Protein AF-A0A955GMM6-F1 (afdb_monomer)

Sequence (203 aa):
MTLFSVNSFLYGFYLAPILSAQKMRIEDLHKTVRAEANAIFSMALTMKKLPKTTRSRLQGELAQYVLVSSNKGAVIHAEREYEDMITYCLEYKGKDTAIVEKILNSLIDNQKNRTQFMMQVSNKVYSNEWMIILMLFSITVGFVLMLDIKGSILLVFIKALLCTGLTMLLVIIVKLSTLTHKKAKEIWNPFRKLSETNFYRMD

Mean predicted aligned error: 9.08 Å

Secondary structure (DSSP, 8-state):
-HHHHHHHHHIIIIIHHHHHHHHHHHHHHHHHHHHHHHHHHHHHHHHTTS-HHHHHHHHHHHHHHHHHHHSTT-HHHHHHHHHHHHHHHHS--SS-HHHHHHHHHHHHHTHHHHHHHHHHHH---HHHHHHHHHHHHHHHHHHHHH----S-HHHHHHHHHHHHHHHHHHHHHHHHHHHHHHHHHHTTHHHHHHHHTTTS---

Foldseek 3Di:
DVLVVLVCCCCVPQVVVVLVVLLVLLVLLLVLLLVLLVLLLVLLVLLVPDDPVSSVVLLVLSLVLLVLLLDLPSLVVNVVSLVVLLVCLVPDPDPPNVSSVVSNVSSVVCVVSSVSNSVSSVDPPPPVSVVVVVVSLVVSLVVLVPPDDPDDPVVVVVSVVSNVVSVVVVVVSVVSVVVSVVSSVCSSVQSVVCNVVSSPDRD

pLDDT: mean 80.2, std 9.38, range [47.53, 92.62]

Radius of gyration: 25.57 Å; Cα contacts (8 Å, |Δi|>4): 127; chains: 1; bounding box: 62×29×74 Å

Structure (mmCIF, N/CA/C/O backbone):
data_AF-A0A955GMM6-F1
#
_entry.id   AF-A0A955GMM6-F1
#
loop_
_atom_site.group_PDB
_atom_site.id
_atom_site.type_symbol
_atom_site.label_atom_id
_atom_site.label_alt_id
_atom_site.label_comp_id
_atom_site.label_asym_id
_atom_site.label_entity_id
_atom_site.label_seq_id
_atom_site.pdbx_PDB_ins_code
_atom_site.Cartn_x
_atom_site.Cartn_y
_atom_site.Cartn_z
_atom_site.occupancy
_atom_site.B_iso_or_equiv
_atom_site.auth_seq_id
_atom_site.auth_comp_id
_atom_site.auth_asym_id
_atom_site.auth_atom_id
_atom_site.pdbx_PDB_model_num
ATOM 1 N N . MET A 1 1 ? 27.311 12.803 -30.140 1.00 47.53 1 MET A N 1
ATOM 2 C CA . MET A 1 1 ? 26.554 13.795 -29.340 1.00 47.53 1 MET A CA 1
ATOM 3 C C . MET A 1 1 ? 25.060 13.476 -29.314 1.00 47.53 1 MET A C 1
ATOM 5 O O . MET A 1 1 ? 24.540 13.211 -28.240 1.00 47.53 1 MET A O 1
ATOM 9 N N . THR A 1 2 ? 24.382 13.402 -30.463 1.00 56.03 2 THR A N 1
ATOM 10 C CA . THR A 1 2 ? 22.923 13.178 -30.565 1.00 56.03 2 THR A CA 1
ATOM 11 C C . THR A 1 2 ? 22.431 11.886 -29.904 1.00 56.03 2 THR A C 1
ATOM 13 O O . THR A 1 2 ? 21.497 11.945 -29.117 1.00 56.03 2 THR A O 1
ATOM 16 N N . LEU A 1 3 ? 23.087 10.735 -30.105 1.00 53.16 3 LEU A N 1
ATOM 17 C CA . LEU A 1 3 ? 22.653 9.484 -29.452 1.00 53.16 3 LEU A CA 1
ATOM 18 C C . LEU A 1 3 ? 22.818 9.467 -27.932 1.00 53.16 3 LEU A C 1
ATOM 20 O O . LEU A 1 3 ? 21.961 8.943 -27.227 1.00 53.16 3 LEU A O 1
ATOM 24 N N . PHE A 1 4 ? 23.904 10.046 -27.420 1.00 58.44 4 PHE A N 1
ATOM 25 C CA . PHE A 1 4 ? 24.119 10.151 -25.977 1.00 58.44 4 PHE A CA 1
ATOM 26 C C . PHE A 1 4 ? 23.082 11.087 -25.337 1.00 58.44 4 PHE A C 1
ATOM 28 O O . PHE A 1 4 ? 22.581 10.803 -24.251 1.00 58.44 4 PHE A O 1
ATOM 35 N N . SER A 1 5 ? 22.704 12.153 -26.051 1.00 60.12 5 SER A N 1
ATOM 36 C CA . SER A 1 5 ? 21.642 13.077 -25.653 1.00 60.12 5 SER A CA 1
ATOM 37 C C . SER A 1 5 ? 20.267 12.401 -25.648 1.00 60.12 5 SER A C 1
ATOM 39 O O . SER A 1 5 ? 19.569 12.500 -24.645 1.00 60.12 5 SER A O 1
ATOM 41 N N . VAL A 1 6 ? 19.915 11.630 -26.685 1.00 59.66 6 VAL A N 1
ATOM 42 C CA . VAL A 1 6 ? 18.641 10.888 -26.752 1.00 59.66 6 VAL A CA 1
ATOM 43 C C . VAL A 1 6 ? 18.543 9.831 -25.646 1.00 59.66 6 VAL A C 1
ATOM 45 O O . VAL A 1 6 ? 17.527 9.766 -24.960 1.00 59.66 6 VAL A O 1
ATOM 48 N N . ASN A 1 7 ? 19.606 9.058 -25.392 1.00 61.41 7 ASN A N 1
ATOM 49 C CA . ASN A 1 7 ? 19.611 8.074 -24.301 1.00 61.41 7 ASN A CA 1
ATOM 50 C C . ASN A 1 7 ? 19.503 8.716 -22.917 1.00 61.41 7 ASN A C 1
ATOM 52 O O . ASN A 1 7 ? 18.717 8.264 -22.085 1.00 61.41 7 ASN A O 1
ATOM 56 N N . SER A 1 8 ? 20.276 9.774 -22.670 1.00 66.31 8 SER A N 1
ATOM 57 C CA . SER A 1 8 ? 20.233 10.497 -21.394 1.00 66.31 8 SER A CA 1
ATOM 58 C C . SER A 1 8 ? 18.871 11.154 -21.174 1.00 66.31 8 SER A C 1
ATOM 60 O O . SER A 1 8 ? 18.353 11.137 -20.060 1.00 66.31 8 SER A O 1
ATOM 62 N N . PHE A 1 9 ? 18.258 11.669 -22.243 1.00 67.44 9 PHE A N 1
ATOM 63 C CA . PHE A 1 9 ? 16.920 12.247 -22.214 1.00 67.44 9 PHE A CA 1
ATOM 64 C C . PHE A 1 9 ? 15.862 11.197 -21.869 1.00 67.44 9 PHE A C 1
ATOM 66 O O . PHE A 1 9 ? 15.088 11.389 -20.938 1.00 67.44 9 PHE A O 1
ATOM 73 N N . LEU A 1 10 ? 15.857 10.050 -22.548 1.00 64.75 10 LEU A N 1
ATOM 74 C CA . LEU A 1 10 ? 14.878 8.991 -22.291 1.00 64.75 10 LEU A CA 1
ATOM 75 C C . LEU A 1 10 ? 15.014 8.388 -20.893 1.00 64.75 10 LEU A C 1
ATOM 77 O O . LEU A 1 10 ? 14.014 8.146 -20.214 1.00 64.75 10 LEU A O 1
ATOM 81 N N . TYR A 1 11 ? 16.249 8.192 -20.436 1.00 67.25 11 TYR A N 1
ATOM 82 C CA . TYR A 1 11 ? 16.500 7.709 -19.087 1.00 67.25 11 TYR A CA 1
ATOM 83 C C . TYR A 1 11 ? 16.068 8.725 -18.024 1.00 67.25 11 TYR A C 1
ATOM 85 O O . TYR A 1 11 ? 15.342 8.376 -17.093 1.00 67.25 11 TYR A O 1
ATOM 93 N N . GLY A 1 12 ? 16.482 9.984 -18.180 1.00 68.81 12 GLY A N 1
ATOM 94 C CA . GLY A 1 12 ? 16.222 11.044 -17.210 1.00 68.81 12 GLY A CA 1
ATOM 95 C C . GLY A 1 12 ? 14.759 11.481 -17.144 1.00 68.81 12 GLY A C 1
ATOM 96 O O . GLY A 1 12 ? 14.252 11.700 -16.049 1.00 68.81 12 GLY A O 1
ATOM 97 N N . PHE A 1 13 ? 14.069 11.576 -18.284 1.00 69.75 13 PHE A N 1
ATOM 98 C CA . PHE A 1 13 ? 12.702 12.109 -18.342 1.00 69.75 13 PHE A CA 1
ATOM 99 C C . PHE A 1 13 ? 11.606 11.054 -18.237 1.00 69.75 13 PHE A C 1
ATOM 101 O O . PHE A 1 13 ? 10.524 11.373 -17.754 1.00 69.75 13 PHE A O 1
ATOM 108 N N . TYR A 1 14 ? 11.854 9.814 -18.664 1.00 67.56 14 TYR A N 1
ATOM 109 C CA . TYR A 1 14 ? 10.804 8.792 -18.688 1.00 67.56 14 TYR A CA 1
ATOM 110 C C . TYR A 1 14 ? 11.078 7.663 -17.702 1.00 67.56 14 TYR A C 1
ATOM 112 O O . TYR A 1 14 ? 10.225 7.341 -16.881 1.00 67.56 14 TYR A O 1
ATOM 120 N N . LEU A 1 15 ? 12.278 7.082 -17.720 1.00 69.94 15 LEU A N 1
ATOM 121 C CA . LEU A 1 15 ? 12.558 5.889 -16.916 1.00 69.94 15 LEU A CA 1
ATOM 122 C C . LEU A 1 15 ? 12.746 6.198 -15.430 1.00 69.94 15 LEU A C 1
ATOM 124 O O . LEU A 1 15 ? 12.139 5.539 -14.585 1.00 69.94 15 LEU A O 1
ATOM 128 N N . ALA A 1 16 ? 13.560 7.202 -15.101 1.00 75.31 16 ALA A N 1
ATOM 129 C CA . ALA A 1 16 ? 13.827 7.565 -13.713 1.00 75.31 16 ALA A CA 1
ATOM 130 C C . ALA A 1 16 ? 12.562 8.042 -12.965 1.00 75.31 16 ALA A C 1
ATOM 132 O O . ALA A 1 16 ? 12.341 7.561 -11.850 1.00 75.31 16 ALA A O 1
ATOM 133 N N . PRO A 1 17 ? 11.685 8.890 -13.544 1.00 76.81 17 PRO A N 1
ATOM 134 C CA . PRO A 1 17 ? 10.454 9.302 -12.874 1.00 76.81 17 PRO A CA 1
ATOM 135 C C . PRO A 1 17 ? 9.470 8.150 -12.667 1.00 76.81 17 PRO A C 1
ATOM 137 O O . PRO A 1 17 ? 8.921 8.034 -11.576 1.00 76.81 17 PRO A O 1
ATOM 140 N N . ILE A 1 18 ? 9.301 7.259 -13.654 1.00 74.44 18 ILE A N 1
ATOM 141 C CA . ILE A 1 18 ? 8.410 6.092 -13.528 1.00 74.44 18 ILE A CA 1
ATOM 142 C C . ILE A 1 18 ? 8.903 5.162 -12.414 1.00 74.44 18 ILE A C 1
ATOM 144 O O . ILE A 1 18 ? 8.142 4.800 -11.519 1.00 74.44 18 ILE A O 1
ATOM 148 N N . LEU A 1 19 ? 10.193 4.813 -12.413 1.00 73.75 19 LEU A N 1
ATOM 149 C CA . LEU A 1 19 ? 10.767 3.951 -11.375 1.00 73.75 19 LEU A CA 1
ATOM 150 C C . LEU A 1 19 ? 10.701 4.590 -9.983 1.00 73.75 19 LEU A C 1
ATOM 152 O O . LEU A 1 19 ? 10.397 3.906 -9.003 1.00 73.75 19 LEU A O 1
ATOM 156 N N . SER A 1 20 ? 10.974 5.893 -9.893 1.00 79.44 20 SER A N 1
ATOM 157 C CA . SER A 1 20 ? 10.891 6.649 -8.642 1.00 79.44 20 SER A CA 1
ATOM 158 C C . SER A 1 20 ? 9.459 6.682 -8.107 1.00 79.44 20 SER A C 1
ATOM 160 O O . SER A 1 20 ? 9.231 6.344 -6.945 1.00 79.44 20 SER A O 1
ATOM 162 N N . ALA A 1 21 ? 8.482 6.984 -8.967 1.00 78.69 21 ALA A N 1
ATOM 163 C CA . ALA A 1 21 ? 7.067 6.994 -8.613 1.00 78.69 21 ALA A CA 1
ATOM 164 C C . ALA A 1 21 ? 6.586 5.609 -8.151 1.00 78.69 21 ALA A C 1
ATOM 166 O O . ALA A 1 21 ? 5.906 5.501 -7.131 1.00 78.69 21 ALA A O 1
ATOM 167 N N . GLN A 1 22 ? 6.993 4.534 -8.839 1.00 74.44 22 GLN A N 1
ATOM 168 C CA . GLN A 1 22 ? 6.672 3.162 -8.434 1.00 74.44 22 GLN A CA 1
ATOM 169 C C . GLN A 1 22 ? 7.239 2.815 -7.054 1.00 74.44 22 GLN A C 1
ATOM 171 O O . GLN A 1 22 ? 6.535 2.238 -6.221 1.00 74.44 22 GLN A O 1
ATOM 176 N N . LYS A 1 23 ? 8.510 3.156 -6.807 1.00 80.56 23 LYS A N 1
ATOM 177 C CA . LYS A 1 23 ? 9.170 2.903 -5.523 1.00 80.56 23 LYS A CA 1
ATOM 178 C C . LYS A 1 23 ? 8.491 3.679 -4.393 1.00 80.56 23 LYS A C 1
ATOM 180 O O . LYS A 1 23 ? 8.105 3.063 -3.403 1.00 80.56 23 LYS A O 1
ATOM 185 N N . MET A 1 24 ? 8.316 4.989 -4.570 1.00 83.06 24 MET A N 1
ATOM 186 C CA . MET A 1 24 ? 7.675 5.876 -3.595 1.00 83.06 24 MET A CA 1
ATOM 187 C C . MET A 1 24 ? 6.282 5.369 -3.232 1.00 83.06 24 MET A C 1
ATOM 189 O O . MET A 1 24 ? 5.957 5.232 -2.061 1.00 83.06 24 MET A O 1
ATOM 193 N N . ARG A 1 25 ? 5.496 4.967 -4.232 1.00 78.31 25 ARG A N 1
ATOM 194 C CA . ARG A 1 25 ? 4.150 4.449 -4.010 1.00 78.31 25 ARG A CA 1
ATOM 195 C C . ARG A 1 25 ? 4.117 3.157 -3.194 1.00 78.31 25 ARG A C 1
ATOM 197 O O . ARG A 1 25 ? 3.222 2.977 -2.377 1.00 78.31 25 ARG A O 1
ATOM 204 N N . ILE A 1 26 ? 5.057 2.238 -3.416 1.00 80.75 26 ILE A N 1
ATOM 205 C CA . ILE A 1 26 ? 5.147 1.005 -2.619 1.00 80.75 26 ILE A CA 1
ATOM 206 C C . ILE A 1 26 ? 5.571 1.298 -1.187 1.00 80.75 26 ILE A C 1
ATOM 208 O O . ILE A 1 26 ? 5.044 0.678 -0.266 1.00 80.75 26 ILE A O 1
ATOM 212 N N . GLU A 1 27 ? 6.495 2.235 -0.995 1.00 83.62 27 GLU A N 1
ATOM 213 C CA . GLU A 1 27 ? 6.913 2.683 0.333 1.00 83.62 27 GLU A CA 1
ATOM 214 C C . GLU A 1 27 ? 5.756 3.368 1.075 1.00 83.62 27 GLU A C 1
ATOM 216 O O . GLU A 1 27 ? 5.493 3.027 2.230 1.00 83.62 27 GLU A O 1
ATOM 221 N N . ASP A 1 28 ? 4.999 4.231 0.395 1.00 85.12 28 ASP A N 1
ATOM 222 C CA . ASP A 1 28 ? 3.805 4.881 0.938 1.00 85.12 28 ASP A CA 1
ATOM 223 C C . ASP A 1 28 ? 2.707 3.869 1.265 1.00 85.12 28 ASP A C 1
ATOM 225 O O . ASP A 1 28 ? 2.187 3.869 2.379 1.00 85.12 28 ASP A O 1
ATOM 229 N N . LEU A 1 29 ? 2.392 2.948 0.349 1.00 84.19 29 LEU A N 1
ATOM 230 C CA . LEU A 1 29 ? 1.389 1.914 0.595 1.00 84.19 29 LEU A CA 1
ATOM 231 C C . LEU A 1 29 ? 1.795 1.016 1.772 1.00 84.19 29 LEU A C 1
ATOM 233 O O . LEU A 1 29 ? 0.959 0.719 2.622 1.00 84.19 29 LEU A O 1
ATOM 237 N N . HIS A 1 30 ? 3.069 0.623 1.873 1.00 85.31 30 HIS A N 1
ATOM 238 C CA . HIS A 1 30 ? 3.577 -0.124 3.026 1.00 85.31 30 HIS A CA 1
ATOM 239 C C . HIS A 1 30 ? 3.397 0.679 4.320 1.00 85.31 30 HIS A C 1
ATOM 241 O O . HIS A 1 30 ? 2.872 0.155 5.304 1.00 85.31 30 HIS A O 1
ATOM 247 N N . LYS A 1 31 ? 3.795 1.956 4.330 1.00 88.25 31 LYS A N 1
ATOM 248 C CA . LYS A 1 31 ? 3.645 2.843 5.490 1.00 88.25 31 LYS A CA 1
ATOM 249 C C . LYS A 1 31 ? 2.182 2.961 5.919 1.00 88.25 31 LYS A C 1
ATOM 251 O O . LYS A 1 31 ? 1.898 2.840 7.109 1.00 88.25 31 LYS A O 1
ATOM 256 N N . THR A 1 32 ? 1.268 3.135 4.969 1.00 87.88 32 THR A N 1
ATOM 257 C CA . THR A 1 32 ? -0.171 3.227 5.228 1.00 87.88 32 THR A CA 1
ATOM 258 C C . THR A 1 32 ? -0.744 1.910 5.752 1.00 87.88 32 THR A C 1
ATOM 260 O O . THR A 1 32 ? -1.419 1.928 6.774 1.00 87.88 32 THR A O 1
ATOM 263 N N . VAL A 1 33 ? -0.424 0.761 5.141 1.00 86.75 33 VAL A N 1
ATOM 264 C CA . VAL A 1 33 ? -0.871 -0.560 5.637 1.00 86.75 33 VAL A CA 1
ATOM 265 C C . VAL A 1 33 ? -0.357 -0.816 7.052 1.00 86.75 33 VAL A C 1
ATOM 267 O O . VAL A 1 33 ? -1.077 -1.342 7.894 1.00 86.75 33 VAL A O 1
ATOM 270 N N . ARG A 1 34 ? 0.882 -0.415 7.350 1.00 87.50 34 ARG A N 1
ATOM 271 C CA . ARG A 1 34 ? 1.448 -0.541 8.696 1.00 87.50 34 ARG A CA 1
ATOM 272 C C . ARG A 1 34 ? 0.755 0.378 9.703 1.00 87.50 34 ARG A C 1
ATOM 274 O O . ARG A 1 34 ? 0.509 -0.054 10.825 1.00 87.50 34 ARG A O 1
ATOM 281 N N . ALA A 1 35 ? 0.445 1.617 9.325 1.00 89.75 35 ALA A N 1
ATOM 282 C CA . ALA A 1 35 ? -0.309 2.541 10.171 1.00 89.75 35 ALA A CA 1
ATOM 283 C C . ALA A 1 35 ? -1.714 2.000 10.478 1.00 89.75 35 ALA A C 1
ATOM 285 O O . ALA A 1 35 ? -2.116 1.971 11.638 1.00 89.75 35 ALA A O 1
ATOM 286 N N . GLU A 1 36 ? -2.398 1.481 9.459 1.00 88.38 36 GLU A N 1
ATOM 287 C CA . GLU A 1 36 ? -3.713 0.850 9.581 1.00 88.38 36 GLU A CA 1
ATOM 288 C C . GLU A 1 36 ? -3.659 -0.380 10.501 1.00 88.38 36 GLU A C 1
ATOM 290 O O . GLU A 1 36 ? -4.433 -0.508 11.446 1.00 88.38 36 GLU A O 1
ATOM 295 N N . ALA A 1 37 ? -2.667 -1.250 10.305 1.00 88.75 37 ALA A N 1
ATOM 296 C CA . ALA A 1 37 ? -2.446 -2.416 11.153 1.00 88.75 37 ALA A CA 1
ATOM 297 C C . ALA A 1 37 ? -2.192 -2.025 12.627 1.00 88.75 37 ALA A C 1
ATOM 299 O O . ALA A 1 37 ? -2.746 -2.643 13.535 1.00 88.75 37 ALA A O 1
ATOM 300 N N . ASN A 1 38 ? -1.413 -0.966 12.878 1.00 90.12 38 ASN A N 1
ATOM 301 C CA . ASN A 1 38 ? -1.135 -0.470 14.233 1.00 90.12 38 ASN A CA 1
ATOM 302 C C . ASN A 1 38 ? -2.410 0.043 14.918 1.00 90.12 38 ASN A C 1
ATOM 304 O O . ASN A 1 38 ? -2.604 -0.173 16.120 1.00 90.12 38 ASN A O 1
ATOM 308 N N . ALA A 1 39 ? -3.275 0.724 14.164 1.00 90.62 39 ALA A N 1
ATOM 309 C CA . ALA A 1 39 ? -4.547 1.221 14.668 1.00 90.62 39 ALA A CA 1
ATOM 310 C C . ALA A 1 39 ? -5.471 0.056 15.047 1.00 90.62 39 ALA A C 1
ATOM 312 O O . ALA A 1 39 ? -5.936 -0.010 16.186 1.00 90.62 39 ALA A O 1
ATOM 313 N N . ILE A 1 40 ? -5.635 -0.921 14.150 1.00 90.31 40 ILE A N 1
ATOM 314 C CA . ILE A 1 40 ? -6.416 -2.144 14.397 1.00 90.31 40 ILE A CA 1
ATOM 315 C C . ILE A 1 40 ? -5.890 -2.903 15.622 1.00 90.31 40 ILE A C 1
ATOM 317 O O . ILE A 1 40 ? -6.664 -3.328 16.480 1.00 90.31 40 ILE A O 1
ATOM 321 N N . PHE A 1 41 ? -4.569 -3.045 15.749 1.00 90.12 41 PHE A N 1
ATOM 322 C CA . PHE A 1 41 ? -3.950 -3.688 16.907 1.00 90.12 41 PHE A CA 1
ATOM 323 C C . PHE A 1 41 ? -4.272 -2.950 18.214 1.00 90.12 41 PHE A C 1
ATOM 325 O O . PHE A 1 41 ? -4.659 -3.570 19.205 1.00 90.12 41 PHE A O 1
ATOM 332 N N . SER A 1 42 ? -4.180 -1.619 18.213 1.00 89.81 42 SER A N 1
ATOM 333 C CA . SER A 1 42 ? -4.498 -0.784 19.379 1.00 89.81 42 SER A CA 1
ATOM 334 C C . SER A 1 42 ? -5.976 -0.887 19.785 1.00 89.81 42 SER A C 1
ATOM 336 O O . SER A 1 42 ? -6.297 -0.951 20.979 1.00 89.81 42 SER A O 1
ATOM 338 N N . MET A 1 43 ? -6.882 -0.979 18.806 1.00 89.94 43 MET A N 1
ATOM 339 C CA . MET A 1 43 ? -8.304 -1.250 19.043 1.00 89.94 43 MET A CA 1
ATOM 340 C C . MET A 1 43 ? -8.499 -2.636 19.670 1.00 89.94 43 MET A C 1
ATOM 342 O O . MET A 1 43 ? -9.140 -2.751 20.716 1.00 89.94 43 MET A O 1
ATOM 346 N N . ALA A 1 44 ? -7.868 -3.673 19.112 1.00 89.00 44 ALA A N 1
ATOM 347 C CA . ALA A 1 44 ? -7.944 -5.037 19.631 1.00 89.00 44 ALA A CA 1
ATOM 348 C C . ALA A 1 44 ? -7.407 -5.159 21.072 1.00 89.00 44 ALA A C 1
ATOM 350 O O . ALA A 1 44 ? -7.973 -5.881 21.897 1.00 89.00 44 ALA A O 1
ATOM 351 N N . LEU A 1 45 ? -6.356 -4.409 21.427 1.00 89.06 45 LEU A N 1
ATOM 352 C CA . LEU A 1 45 ? -5.869 -4.327 22.809 1.00 89.06 45 LEU A CA 1
ATOM 353 C C . LEU A 1 45 ? -6.901 -3.698 23.751 1.00 89.06 45 LEU A C 1
ATOM 355 O O . LEU A 1 45 ? -7.079 -4.176 24.873 1.00 89.06 45 LEU A O 1
ATOM 359 N N . THR A 1 46 ? -7.605 -2.662 23.297 1.00 88.38 46 THR A N 1
ATOM 360 C CA . THR A 1 46 ? -8.665 -2.007 24.077 1.00 88.38 46 THR A CA 1
ATOM 361 C C . THR A 1 46 ? -9.856 -2.947 24.295 1.00 88.38 46 THR A C 1
ATOM 363 O O . THR A 1 46 ? -10.388 -3.023 25.405 1.00 88.38 46 THR A O 1
ATOM 366 N N . MET A 1 47 ? -10.200 -3.755 23.288 1.00 88.81 47 MET A N 1
ATOM 367 C CA . MET A 1 47 ? -11.279 -4.750 23.349 1.00 88.81 47 MET A CA 1
ATOM 368 C C . MET A 1 47 ? -11.047 -5.860 24.382 1.00 88.81 47 MET A C 1
ATOM 370 O O . MET A 1 47 ? -12.008 -6.487 24.825 1.00 88.81 47 MET A O 1
ATOM 374 N N . LYS A 1 48 ? -9.806 -6.109 24.833 1.00 87.38 48 LYS A N 1
ATOM 375 C CA . LYS A 1 48 ? -9.518 -7.140 25.853 1.00 87.38 48 LYS A CA 1
ATOM 376 C C . LYS A 1 48 ? -10.273 -6.925 27.167 1.00 87.38 48 LYS A C 1
ATOM 378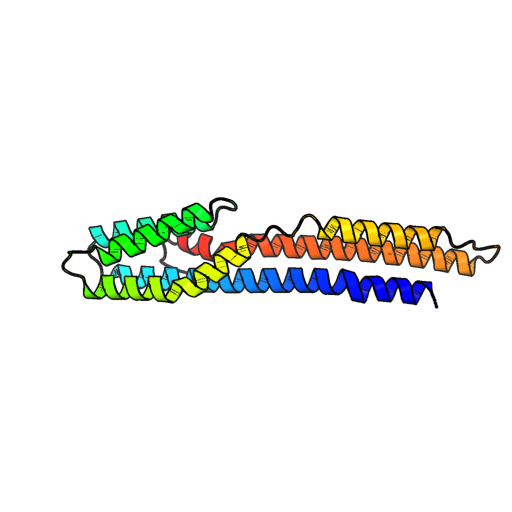 O O . LYS A 1 48 ? -10.526 -7.907 27.863 1.00 87.38 48 LYS A O 1
ATOM 383 N N . LYS A 1 49 ? -10.626 -5.673 27.479 1.00 86.94 49 LYS A N 1
ATOM 384 C CA . LYS A 1 49 ? -11.363 -5.276 28.689 1.00 86.94 49 LYS A CA 1
ATOM 385 C C . LYS A 1 49 ? -12.877 -5.498 28.590 1.00 86.94 49 LYS A C 1
ATOM 387 O O . LYS A 1 49 ? -13.555 -5.379 29.602 1.00 86.94 49 LYS A O 1
ATOM 392 N N . LEU A 1 50 ? -13.401 -5.803 27.402 1.00 88.50 50 LEU A N 1
ATOM 393 C CA . LEU A 1 50 ? -14.830 -6.018 27.187 1.00 88.50 50 LEU A CA 1
ATOM 394 C C . LEU A 1 50 ? -15.281 -7.420 27.637 1.00 88.50 50 LEU A C 1
ATOM 396 O O . LEU A 1 50 ? -14.484 -8.368 27.612 1.00 88.50 50 LEU A O 1
ATOM 400 N N . PRO A 1 51 ? -16.577 -7.589 27.966 1.00 89.50 51 PRO A N 1
ATOM 401 C CA . PRO A 1 51 ? -17.184 -8.896 28.180 1.00 89.50 51 PRO A CA 1
ATOM 402 C C . PRO A 1 51 ? -16.961 -9.826 26.987 1.00 89.50 51 PRO A C 1
ATOM 404 O O . PRO A 1 51 ? -16.909 -9.387 25.838 1.00 89.50 51 PRO A O 1
ATOM 407 N N . LYS A 1 52 ? -16.873 -11.135 27.252 1.00 88.19 52 LYS A N 1
ATOM 408 C CA . LYS A 1 52 ? -16.539 -12.152 26.240 1.00 88.19 52 LYS A CA 1
ATOM 409 C C . LYS A 1 52 ? -17.430 -12.068 24.993 1.00 88.19 52 LYS A C 1
ATOM 411 O O . LYS A 1 52 ? -16.914 -12.213 23.895 1.00 88.19 52 LYS A O 1
ATOM 416 N N . THR A 1 53 ? -18.724 -11.797 25.156 1.00 87.38 53 THR A N 1
ATOM 417 C CA . THR A 1 53 ? -19.695 -11.667 24.056 1.00 87.38 53 THR A CA 1
ATOM 418 C C . THR A 1 53 ? -19.382 -10.473 23.150 1.00 87.38 53 THR A C 1
ATOM 420 O O . THR A 1 53 ? -19.156 -10.657 21.956 1.00 87.38 53 THR A O 1
ATOM 423 N N . THR A 1 54 ? -19.285 -9.268 23.720 1.00 86.19 54 THR A N 1
ATOM 424 C CA . THR A 1 54 ? -18.963 -8.024 23.000 1.00 86.19 54 THR A CA 1
ATOM 425 C C . THR A 1 54 ? -17.57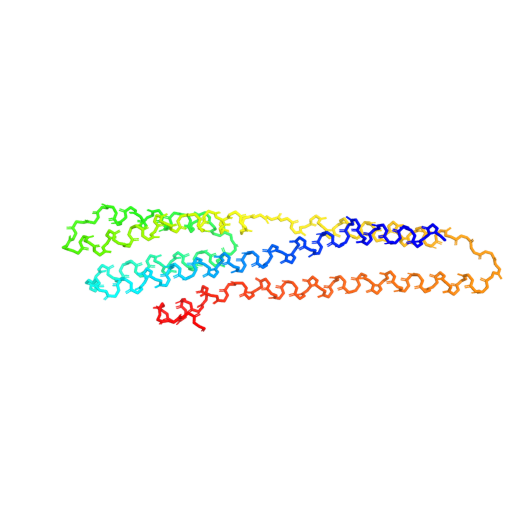5 -8.093 22.367 1.00 86.19 54 THR A C 1
ATOM 427 O O . THR A 1 54 ? -17.398 -7.715 21.211 1.00 86.19 54 THR A O 1
ATOM 430 N N . ARG A 1 55 ? -16.593 -8.631 23.101 1.00 88.31 55 ARG A N 1
ATOM 431 C CA . ARG A 1 55 ? -15.221 -8.811 22.621 1.00 88.31 55 ARG A CA 1
ATOM 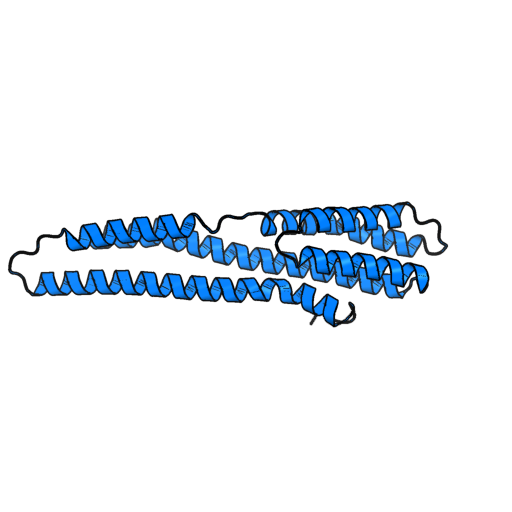432 C C . ARG A 1 55 ? -15.159 -9.750 21.422 1.00 88.31 55 ARG A C 1
ATOM 434 O O . ARG A 1 55 ? -14.539 -9.399 20.429 1.00 88.31 55 ARG A O 1
ATOM 441 N N . SER A 1 56 ? -15.782 -10.927 21.508 1.00 87.75 56 SER A N 1
ATOM 442 C CA . SER A 1 56 ? -15.766 -11.907 20.416 1.00 87.75 56 SER A CA 1
ATOM 443 C C . SER A 1 56 ? -16.438 -11.376 19.155 1.00 87.75 56 SER A C 1
ATOM 445 O O . SER A 1 56 ? -15.945 -11.648 18.066 1.00 87.75 56 SER A O 1
ATOM 447 N N . ARG A 1 57 ? -17.512 -10.589 19.295 1.00 88.44 57 ARG A N 1
ATOM 448 C CA . ARG A 1 57 ? -18.167 -9.942 18.157 1.00 88.44 57 ARG A CA 1
ATOM 449 C C . ARG A 1 57 ? -17.257 -8.914 17.482 1.00 88.44 57 ARG A C 1
ATOM 451 O O . ARG A 1 57 ? -16.932 -9.086 16.315 1.00 88.44 57 ARG A O 1
ATOM 458 N N . LEU A 1 58 ? -16.786 -7.912 18.226 1.00 88.06 58 LEU A N 1
ATOM 459 C CA . LEU A 1 58 ? -15.927 -6.848 17.687 1.00 88.06 58 LEU A CA 1
ATOM 460 C C . LEU A 1 58 ? -14.604 -7.380 17.120 1.00 88.06 58 LEU A C 1
ATOM 462 O O . LEU A 1 58 ? -14.122 -6.910 16.096 1.00 88.06 58 LEU A O 1
ATOM 466 N N . GLN A 1 59 ? -14.014 -8.384 17.770 1.00 87.69 59 GLN A N 1
ATOM 467 C CA . GLN A 1 59 ? -12.805 -9.034 17.268 1.00 87.69 59 GLN A CA 1
ATOM 468 C C . GLN A 1 59 ? -13.080 -9.819 15.975 1.00 87.69 59 GLN A C 1
ATOM 470 O O . GLN A 1 59 ? -12.207 -9.881 15.113 1.00 87.69 59 GLN A O 1
ATOM 475 N N . GLY A 1 60 ? -14.279 -10.392 15.832 1.00 88.31 60 GLY A N 1
ATOM 476 C CA . GLY A 1 60 ? -14.742 -11.019 14.596 1.00 88.31 60 GLY A CA 1
ATOM 477 C C . GLY A 1 60 ? -14.908 -10.010 13.460 1.00 88.31 60 GLY A C 1
ATOM 478 O O . GLY A 1 60 ? -14.392 -10.246 12.374 1.00 88.31 60 GLY A O 1
ATOM 479 N N . GLU A 1 61 ? -15.538 -8.864 13.727 1.00 89.31 61 GLU A N 1
ATOM 480 C CA . GLU A 1 61 ? -15.707 -7.780 12.746 1.00 89.31 61 GLU A CA 1
ATOM 481 C C . GLU A 1 61 ? -14.345 -7.192 12.314 1.00 89.31 61 GLU A C 1
ATOM 483 O O . GLU A 1 61 ? -14.080 -7.045 11.122 1.00 89.31 61 GLU A O 1
ATOM 488 N N . LEU A 1 62 ? -13.401 -6.989 13.247 1.00 88.94 62 LEU A N 1
ATOM 489 C CA . LEU A 1 62 ? -12.023 -6.603 12.905 1.00 88.94 62 LEU A CA 1
ATOM 490 C C . LEU A 1 62 ? -11.295 -7.669 12.073 1.00 88.94 62 LEU A C 1
ATOM 492 O O . LEU A 1 62 ? -10.557 -7.330 11.147 1.00 88.94 62 LEU A O 1
ATOM 496 N N . ALA A 1 63 ? -11.464 -8.955 12.397 1.00 87.75 63 ALA A N 1
ATOM 497 C CA . ALA A 1 63 ? -10.863 -10.051 11.634 1.00 87.75 63 ALA A CA 1
ATOM 498 C C . ALA A 1 63 ? -11.407 -10.101 10.207 1.00 87.75 63 ALA A C 1
ATOM 500 O O . ALA A 1 63 ? -10.632 -10.227 9.257 1.00 87.75 63 ALA A O 1
ATOM 501 N N . GLN A 1 64 ? -12.721 -9.940 10.064 1.00 87.75 64 GLN A N 1
ATOM 502 C CA . GLN A 1 64 ? -13.397 -9.877 8.779 1.00 87.75 64 GLN A CA 1
ATOM 503 C C . GLN A 1 64 ? -12.897 -8.678 7.966 1.00 87.75 64 GLN A C 1
ATOM 505 O O . GLN A 1 64 ? -12.481 -8.847 6.820 1.00 87.75 64 GLN A O 1
ATOM 510 N N . TYR A 1 65 ? -12.815 -7.495 8.579 1.00 88.75 65 TYR A N 1
ATOM 511 C CA . TYR A 1 65 ? -12.263 -6.300 7.947 1.00 88.75 65 TYR A CA 1
ATOM 512 C C . TYR A 1 65 ? -10.826 -6.506 7.447 1.00 88.75 65 TYR A C 1
ATOM 514 O O . TYR A 1 65 ? -10.535 -6.206 6.288 1.00 88.75 65 TYR A O 1
ATOM 522 N N . VAL A 1 66 ? -9.928 -7.056 8.274 1.00 87.56 66 VAL A N 1
ATOM 523 C CA . VAL A 1 66 ? -8.530 -7.330 7.885 1.00 87.56 66 VAL A CA 1
ATOM 524 C C . VAL A 1 66 ? -8.462 -8.329 6.729 1.00 87.56 66 VAL A C 1
ATOM 526 O O . VAL A 1 66 ? -7.716 -8.120 5.767 1.00 87.56 66 VAL A O 1
ATOM 529 N N . LEU A 1 67 ? -9.258 -9.399 6.796 1.00 84.69 67 LEU A N 1
ATOM 530 C CA . LEU A 1 67 ? -9.305 -10.436 5.771 1.00 84.69 67 LEU A CA 1
ATOM 531 C C . LEU A 1 67 ? -9.773 -9.862 4.428 1.00 84.69 67 LEU A C 1
ATOM 533 O O . LEU A 1 67 ? -9.097 -10.031 3.411 1.00 84.69 67 LEU A O 1
ATOM 537 N N . VAL A 1 68 ? -10.883 -9.126 4.431 1.00 84.69 68 VAL A N 1
ATOM 538 C CA . VAL A 1 68 ? -11.450 -8.500 3.231 1.00 84.69 68 VAL A CA 1
ATOM 539 C C . VAL A 1 68 ? -10.508 -7.425 2.675 1.00 84.69 68 VAL A C 1
ATOM 541 O O . VAL A 1 68 ? -10.276 -7.388 1.467 1.00 84.69 68 VAL A O 1
ATOM 544 N N . SER A 1 69 ? -9.875 -6.625 3.539 1.00 82.81 69 SER A N 1
ATOM 545 C CA . SER A 1 69 ? -8.904 -5.588 3.149 1.00 82.81 69 SER A CA 1
ATOM 546 C C . SER A 1 69 ? -7.637 -6.152 2.504 1.00 82.81 69 SER A C 1
ATOM 548 O O . SER A 1 69 ? -7.014 -5.489 1.675 1.00 82.81 69 SER A O 1
ATOM 550 N N . SER A 1 70 ? -7.245 -7.378 2.863 1.00 77.50 70 SER A N 1
ATOM 551 C CA . SER A 1 70 ? -6.084 -8.058 2.276 1.00 77.50 70 SER A CA 1
ATOM 552 C C . SER A 1 70 ? -6.355 -8.658 0.886 1.00 77.50 70 SER A C 1
ATOM 554 O O . SER A 1 70 ? -5.418 -8.911 0.122 1.00 77.50 70 SER A O 1
ATOM 556 N N . ASN A 1 71 ? -7.628 -8.846 0.520 1.00 77.50 71 ASN A N 1
ATOM 557 C CA . ASN A 1 71 ? -8.022 -9.402 -0.769 1.00 77.50 71 ASN A CA 1
ATOM 558 C C . ASN A 1 71 ? -8.135 -8.303 -1.836 1.00 77.50 71 ASN A C 1
ATOM 560 O O . ASN A 1 71 ? -9.050 -7.475 -1.832 1.00 77.50 71 ASN A O 1
ATOM 564 N N . LYS A 1 72 ? -7.210 -8.330 -2.807 1.00 63.59 72 LYS A N 1
ATOM 565 C CA . LYS A 1 72 ? -7.173 -7.424 -3.968 1.00 63.59 72 LYS A CA 1
ATOM 566 C C . LYS A 1 72 ? -8.460 -7.544 -4.797 1.00 63.59 72 LYS A C 1
ATOM 568 O O . LYS A 1 72 ? -8.545 -8.374 -5.694 1.00 63.59 72 LYS A O 1
ATOM 573 N N . GLY A 1 73 ? -9.450 -6.704 -4.509 1.00 62.03 73 GLY A N 1
ATOM 574 C CA . GLY A 1 73 ? -10.723 -6.655 -5.238 1.00 62.03 73 GLY A CA 1
ATOM 575 C C . GLY A 1 73 ? -11.948 -6.437 -4.355 1.00 62.03 73 GLY A C 1
ATOM 576 O O . GLY A 1 73 ? -12.960 -5.963 -4.857 1.00 62.03 73 GLY A O 1
ATOM 577 N N . ALA A 1 74 ? -11.848 -6.692 -3.049 1.00 68.38 74 ALA A N 1
ATOM 578 C CA . ALA A 1 74 ? -12.962 -6.546 -2.110 1.00 68.38 74 ALA A CA 1
ATOM 579 C C . ALA A 1 74 ? -12.899 -5.238 -1.299 1.00 68.38 74 ALA A C 1
ATOM 581 O O . ALA A 1 74 ? -13.466 -5.131 -0.219 1.00 68.38 74 ALA A O 1
ATOM 582 N N . VAL A 1 75 ? -12.222 -4.222 -1.836 1.00 70.12 75 VAL A N 1
ATOM 583 C CA . VAL A 1 75 ? -11.954 -2.938 -1.168 1.00 70.12 75 VAL A CA 1
ATOM 584 C C . VAL A 1 75 ? -13.261 -2.257 -0.728 1.00 70.12 75 VAL A C 1
ATOM 586 O O . VAL A 1 75 ? -13.390 -1.868 0.422 1.00 70.12 75 VAL A O 1
ATOM 589 N N . ILE A 1 76 ? -14.285 -2.244 -1.588 1.00 73.12 76 ILE A N 1
ATOM 590 C CA . ILE A 1 76 ? -15.624 -1.711 -1.262 1.00 73.12 76 ILE A CA 1
ATOM 591 C C . ILE A 1 76 ? -16.322 -2.532 -0.161 1.00 73.12 76 ILE A C 1
ATOM 593 O O . ILE A 1 76 ? -17.078 -1.991 0.638 1.00 73.12 76 ILE A O 1
ATOM 597 N N . HIS A 1 77 ? -16.070 -3.841 -0.079 1.00 79.56 77 HIS A N 1
ATOM 598 C CA . HIS A 1 77 ? -16.627 -4.671 0.994 1.00 79.56 77 HIS A CA 1
ATOM 599 C C . HIS A 1 77 ? -15.954 -4.371 2.332 1.00 79.56 77 HIS A C 1
ATOM 601 O O . HIS A 1 77 ? -16.645 -4.249 3.335 1.00 79.56 77 HIS A O 1
ATOM 607 N N . ALA A 1 78 ? -14.635 -4.150 2.336 1.00 82.56 78 ALA A N 1
ATOM 608 C CA . ALA A 1 78 ? -13.937 -3.652 3.516 1.00 82.56 78 ALA A CA 1
ATOM 609 C C . ALA A 1 78 ? -14.473 -2.280 3.951 1.00 82.56 78 ALA A C 1
ATOM 611 O O . ALA A 1 78 ? -14.359 -1.937 5.128 1.00 82.56 78 ALA A O 1
ATOM 612 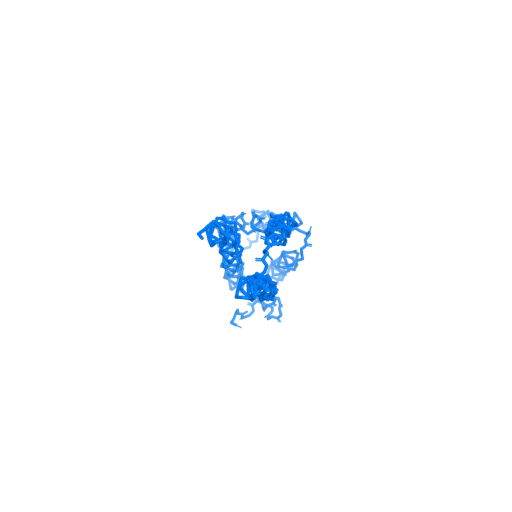N N . GLU A 1 79 ? -15.061 -1.506 3.023 1.00 83.25 79 GLU A N 1
ATOM 613 C CA . GLU A 1 79 ? -15.712 -0.241 3.346 1.00 83.25 79 GLU A CA 1
ATOM 614 C C . GLU A 1 79 ? -16.891 -0.436 4.313 1.00 83.25 79 GLU A C 1
ATOM 616 O O . GLU A 1 79 ? -16.925 0.122 5.412 1.00 83.25 79 GLU A O 1
ATOM 621 N N . ARG A 1 80 ? -17.789 -1.337 3.916 1.00 85.88 80 ARG A N 1
ATOM 622 C CA . ARG A 1 80 ? -19.010 -1.673 4.651 1.00 85.88 80 ARG A CA 1
ATOM 623 C C . ARG A 1 80 ? -18.728 -2.311 6.003 1.00 85.88 80 ARG A C 1
ATOM 625 O O . ARG A 1 80 ? -19.266 -1.849 6.995 1.00 85.88 80 ARG A O 1
ATOM 632 N N . GLU A 1 81 ? -17.814 -3.282 6.069 1.00 88.00 81 GLU A N 1
ATOM 633 C CA . GLU A 1 81 ? -17.488 -3.979 7.330 1.00 88.00 81 GLU A CA 1
ATOM 634 C C . GLU A 1 81 ? -17.057 -3.010 8.445 1.00 88.00 81 GLU A C 1
ATOM 636 O O . GLU A 1 81 ? -17.341 -3.211 9.621 1.00 88.00 81 GLU A O 1
ATOM 641 N N . TYR A 1 82 ? -16.378 -1.920 8.094 1.00 88.81 82 TYR A N 1
ATOM 642 C CA . TYR A 1 82 ? -15.964 -0.919 9.076 1.00 88.81 82 TYR A CA 1
ATOM 643 C C . TYR A 1 82 ? -17.071 0.075 9.428 1.00 88.81 82 TYR A C 1
ATOM 645 O O . TYR A 1 82 ? -17.118 0.554 10.558 1.00 88.81 82 TYR A O 1
ATOM 653 N N . GLU A 1 83 ? -17.942 0.418 8.477 1.00 89.12 83 GLU A N 1
ATOM 654 C CA . GLU A 1 83 ? -19.138 1.217 8.767 1.00 89.12 83 GLU A CA 1
ATOM 655 C C . GLU A 1 83 ? -20.086 0.447 9.689 1.00 89.12 83 GLU A C 1
ATOM 657 O O . GLU A 1 83 ? -20.640 1.027 10.624 1.00 89.12 83 GLU A O 1
ATOM 662 N N . ASP A 1 84 ? -20.194 -0.867 9.500 1.00 90.00 84 ASP A N 1
ATOM 663 C CA . ASP A 1 84 ? -20.942 -1.762 10.377 1.00 90.00 84 ASP A CA 1
ATOM 664 C C . ASP A 1 84 ? -20.338 -1.778 11.792 1.00 90.00 84 ASP A C 1
ATOM 666 O O . ASP A 1 84 ? -21.078 -1.657 12.771 1.00 90.00 84 ASP A O 1
ATOM 670 N N . MET A 1 85 ? -19.001 -1.804 11.922 1.00 91.38 85 MET A N 1
ATOM 671 C CA . MET A 1 85 ? -18.320 -1.656 13.222 1.00 91.38 85 MET A CA 1
ATOM 672 C C . MET A 1 85 ? -18.637 -0.315 13.900 1.00 91.38 85 MET A C 1
ATOM 674 O O . MET A 1 85 ? -18.906 -0.273 15.103 1.00 91.38 85 MET A O 1
ATOM 678 N N . ILE A 1 86 ? -18.624 0.789 13.146 1.00 91.69 86 ILE A N 1
ATOM 679 C CA . ILE A 1 86 ? -18.973 2.121 13.667 1.00 91.69 86 ILE A CA 1
ATOM 680 C C . ILE A 1 86 ? -20.434 2.142 14.130 1.00 91.69 86 ILE A C 1
ATOM 682 O O . ILE A 1 86 ? -20.716 2.588 15.243 1.00 91.69 86 ILE A O 1
ATOM 686 N N . THR A 1 87 ? -21.349 1.623 13.309 1.00 92.62 87 THR A N 1
ATOM 687 C CA . THR A 1 87 ? -22.783 1.533 13.616 1.00 92.62 87 THR A CA 1
ATOM 688 C C 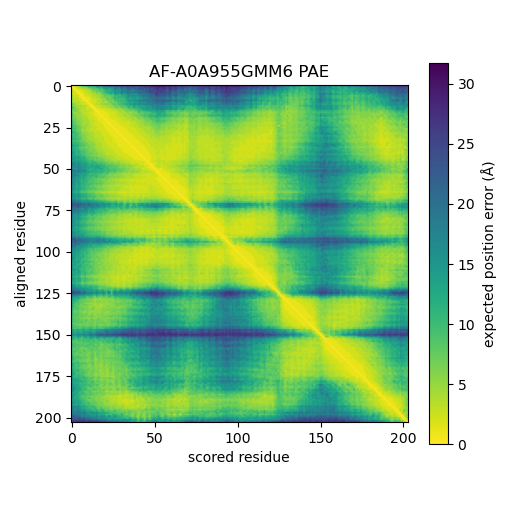. THR A 1 87 ? -23.015 0.726 14.888 1.00 92.62 87 THR A C 1
ATOM 690 O O . THR A 1 87 ? -23.700 1.185 15.800 1.00 92.62 87 THR A O 1
ATOM 693 N N . TYR A 1 88 ? -22.365 -0.432 15.013 1.00 91.25 88 TYR A N 1
ATOM 694 C CA . TYR A 1 88 ? -22.451 -1.258 16.211 1.00 91.25 88 TYR A CA 1
ATOM 695 C C . TYR A 1 88 ? -21.959 -0.523 17.465 1.00 91.25 88 TYR A C 1
ATOM 697 O O . TYR A 1 88 ? -22.593 -0.599 18.520 1.00 91.25 88 TYR A O 1
ATOM 705 N N . CYS A 1 89 ? -20.845 0.206 17.364 1.00 89.88 89 CYS A N 1
ATOM 706 C CA . CYS A 1 89 ? -20.326 1.011 18.464 1.00 89.88 89 CYS A CA 1
ATOM 707 C C . CYS A 1 89 ? -21.267 2.165 18.857 1.00 89.88 89 CYS A C 1
ATOM 709 O O . CYS A 1 89 ? -21.400 2.442 20.048 1.00 89.88 89 CYS A O 1
ATOM 711 N N . LEU A 1 90 ? -21.929 2.812 17.890 1.00 90.25 90 LEU A N 1
ATOM 712 C CA . LEU A 1 90 ? -22.904 3.886 18.126 1.00 90.25 90 LEU A CA 1
ATOM 713 C C . LEU A 1 90 ? -24.196 3.376 18.778 1.00 90.25 90 LEU A C 1
ATOM 715 O O . LEU A 1 90 ? -24.750 4.028 19.661 1.00 90.25 90 LEU A O 1
ATOM 719 N N . GLU A 1 91 ? -24.673 2.204 18.365 1.00 92.06 91 GLU A N 1
ATOM 720 C CA . GLU A 1 91 ? -25.918 1.605 18.859 1.00 92.06 91 GLU A CA 1
ATOM 721 C C . GLU A 1 91 ? -25.736 0.785 20.148 1.00 92.06 91 GLU A C 1
ATOM 723 O O . GLU A 1 91 ? -26.692 0.193 20.665 1.00 92.06 91 GLU A O 1
ATOM 728 N N . TYR A 1 92 ? -24.519 0.729 20.694 1.00 90.38 92 TYR A N 1
ATOM 729 C CA . TYR A 1 92 ? -24.202 -0.105 21.845 1.00 90.38 92 TYR A CA 1
ATOM 730 C C . TYR A 1 92 ? -24.910 0.367 23.125 1.00 90.38 92 TYR A C 1
ATOM 732 O O . TYR A 1 92 ? -24.590 1.403 23.703 1.00 90.38 92 TYR A O 1
ATOM 740 N N . LYS A 1 93 ? -25.834 -0.459 23.633 1.00 86.69 93 LYS A N 1
ATOM 741 C CA . LYS A 1 93 ? -26.602 -0.219 24.876 1.00 86.69 93 LYS A CA 1
ATOM 742 C C . LYS A 1 93 ? -26.104 -1.026 26.087 1.00 86.69 93 LYS A C 1
ATOM 744 O O . LYS A 1 93 ? -26.837 -1.205 27.058 1.00 86.69 93 LYS A O 1
ATOM 749 N N . GLY A 1 94 ? -24.896 -1.591 26.021 1.00 85.69 94 GLY A N 1
ATOM 750 C CA . GLY A 1 94 ? -24.331 -2.401 27.107 1.00 85.69 94 GLY A CA 1
ATOM 751 C C . GLY A 1 94 ? -23.791 -1.566 28.275 1.00 85.69 94 GLY A C 1
ATOM 752 O O . GLY A 1 94 ? -23.807 -0.344 28.241 1.00 85.69 94 GLY A O 1
ATOM 753 N N . LYS A 1 95 ? -23.277 -2.229 29.321 1.00 83.69 95 LYS A N 1
ATOM 754 C CA . LYS A 1 95 ? -22.743 -1.551 30.523 1.00 83.69 95 LYS A CA 1
ATOM 755 C C . LYS A 1 95 ? -21.361 -0.915 30.310 1.00 83.69 95 LYS A C 1
ATOM 757 O O . LYS A 1 95 ? -20.995 0.003 31.032 1.00 83.69 95 LYS A O 1
ATOM 762 N N . ASP A 1 96 ? -20.611 -1.377 29.312 1.00 87.88 96 ASP A N 1
ATOM 763 C CA . ASP A 1 96 ? -19.230 -0.953 29.033 1.00 87.88 96 ASP A CA 1
ATOM 764 C C . ASP A 1 96 ? -19.137 0.216 28.035 1.00 87.88 96 ASP A C 1
ATOM 766 O O . ASP A 1 96 ? -18.230 0.249 27.198 1.00 87.88 96 ASP A O 1
ATOM 770 N N . THR A 1 97 ? -20.082 1.161 28.085 1.00 86.50 97 THR A N 1
ATOM 771 C CA . THR A 1 97 ? -20.187 2.270 27.115 1.00 86.50 97 THR A CA 1
ATOM 772 C C . THR A 1 97 ? -18.888 3.059 26.985 1.00 86.50 97 THR A C 1
ATOM 774 O O . THR A 1 97 ? -18.449 3.300 25.870 1.00 86.50 97 THR A O 1
ATOM 777 N N . ALA A 1 98 ? -18.199 3.350 28.091 1.00 88.62 98 ALA A N 1
ATOM 778 C CA . ALA A 1 98 ? -16.940 4.100 28.077 1.00 88.62 98 ALA A CA 1
ATOM 779 C C . ALA A 1 98 ? -15.808 3.397 27.296 1.00 88.62 98 ALA A C 1
ATOM 781 O O . ALA A 1 98 ? -14.962 4.046 26.679 1.00 88.62 98 ALA A O 1
ATOM 782 N N . ILE A 1 99 ? -15.761 2.059 27.315 1.00 88.31 99 ILE A N 1
ATOM 783 C CA . ILE A 1 99 ? -14.746 1.294 26.570 1.00 88.31 99 ILE A CA 1
ATOM 784 C C . ILE A 1 99 ? -15.123 1.238 25.088 1.00 88.31 99 ILE A C 1
ATOM 786 O O . ILE A 1 99 ? -14.249 1.369 24.231 1.00 88.31 99 ILE A O 1
ATOM 790 N N . VAL A 1 100 ? -16.412 1.069 24.786 1.00 88.88 100 VAL A N 1
ATOM 791 C CA . VAL A 1 100 ? -16.919 1.055 23.407 1.00 88.88 100 VAL A CA 1
ATOM 792 C C . VAL A 1 100 ? -16.788 2.428 22.751 1.00 88.88 100 VAL A C 1
ATOM 794 O O . VAL A 1 100 ? -16.355 2.502 21.609 1.00 88.88 100 VAL A O 1
ATOM 797 N N . GLU A 1 101 ? -17.032 3.511 23.482 1.00 91.38 101 GLU A N 1
ATOM 798 C CA . GLU A 1 101 ? -16.806 4.886 23.029 1.00 91.38 101 GLU A CA 1
ATOM 799 C C . GLU A 1 101 ? -15.325 5.139 22.718 1.00 91.38 101 GLU A C 1
ATOM 801 O O . GLU A 1 101 ? -14.985 5.740 21.703 1.00 91.38 101 GLU A O 1
ATOM 806 N N . LYS A 1 102 ? -14.407 4.592 23.524 1.00 91.94 102 LYS A N 1
ATOM 807 C CA . LYS A 1 102 ? -12.971 4.660 23.219 1.00 91.94 102 LYS A CA 1
ATOM 808 C C . LYS A 1 102 ? -12.614 3.931 21.917 1.00 91.94 102 LYS A C 1
ATOM 810 O O . LYS A 1 102 ? -11.749 4.396 21.170 1.00 91.94 102 LYS A O 1
ATOM 815 N N . ILE A 1 103 ? -13.253 2.792 21.649 1.00 90.56 103 ILE A N 1
ATOM 816 C CA . ILE A 1 103 ? -13.084 2.049 20.391 1.00 90.56 103 ILE A CA 1
ATOM 817 C C . ILE A 1 103 ? -13.684 2.844 19.226 1.00 90.56 103 ILE A C 1
ATOM 819 O O . ILE A 1 103 ? -13.021 2.978 18.204 1.00 90.56 103 ILE A O 1
ATOM 823 N N . LEU A 1 104 ? -14.870 3.430 19.402 1.00 91.88 104 LEU A N 1
ATOM 824 C CA . LEU A 1 104 ? -15.524 4.291 18.416 1.00 91.88 104 LEU A CA 1
ATOM 825 C C . LEU A 1 104 ? -14.642 5.482 18.034 1.00 91.88 104 LEU A C 1
ATOM 827 O O . LEU A 1 104 ? -14.393 5.703 16.854 1.00 91.88 104 LEU A O 1
ATOM 831 N N . ASN A 1 105 ? -14.106 6.200 19.022 1.00 92.62 105 ASN A N 1
ATOM 832 C CA . ASN A 1 105 ? -13.195 7.317 18.781 1.00 92.62 105 ASN A CA 1
ATOM 833 C C . ASN A 1 105 ? -11.950 6.851 18.019 1.00 92.62 105 ASN A C 1
ATOM 835 O O . ASN A 1 105 ? -11.549 7.487 17.053 1.00 92.62 105 ASN A O 1
ATOM 839 N N . SER A 1 106 ? -11.405 5.679 18.367 1.00 91.94 106 SER A N 1
ATOM 840 C CA . SER A 1 106 ? -10.277 5.095 17.631 1.00 91.94 106 SER A CA 1
ATOM 841 C C . SER A 1 106 ? -10.638 4.761 16.175 1.00 91.94 106 SER A C 1
ATOM 843 O O . SER A 1 106 ? -9.824 4.985 15.280 1.00 91.94 106 SER A O 1
ATOM 845 N N . LEU A 1 107 ? -11.843 4.232 15.918 1.00 90.50 107 LEU A N 1
ATOM 846 C CA . LEU A 1 107 ? -12.341 3.940 14.568 1.00 90.50 107 LEU A CA 1
ATOM 847 C C . LEU A 1 107 ? -12.500 5.223 13.740 1.00 90.50 107 LEU A C 1
ATOM 849 O O . LEU A 1 107 ? -12.090 5.250 12.578 1.00 90.50 107 LEU A O 1
ATOM 853 N N . ILE A 1 108 ? -13.047 6.283 14.339 1.00 90.94 108 ILE A N 1
ATOM 854 C CA . ILE A 1 108 ? -13.231 7.593 13.701 1.00 90.94 108 ILE A CA 1
ATOM 855 C C . ILE A 1 108 ? -11.874 8.251 13.417 1.00 90.94 108 ILE A C 1
ATOM 857 O O . ILE A 1 108 ? -11.628 8.682 12.291 1.00 90.94 108 ILE A O 1
ATOM 861 N N . ASP A 1 109 ? -10.960 8.267 14.389 1.00 90.75 109 ASP A N 1
ATOM 862 C CA . ASP A 1 109 ? -9.614 8.836 14.233 1.00 90.75 109 ASP A CA 1
ATOM 863 C C . ASP A 1 109 ? -8.825 8.127 13.122 1.00 90.75 109 ASP A C 1
ATOM 865 O O . ASP A 1 109 ? -8.072 8.749 12.364 1.00 90.75 109 ASP A O 1
ATOM 869 N N . ASN A 1 110 ? -9.030 6.815 12.975 1.00 91.44 110 ASN A N 1
ATOM 870 C CA . ASN A 1 110 ? -8.378 6.017 11.946 1.00 91.44 110 ASN A CA 1
ATOM 871 C C . ASN A 1 110 ? -9.018 6.151 10.547 1.00 91.44 110 ASN A C 1
ATOM 873 O O . ASN A 1 110 ? -8.413 5.737 9.555 1.00 91.44 110 ASN A O 1
ATOM 877 N N . GLN A 1 111 ? -10.174 6.814 10.413 1.00 86.75 111 GLN A N 1
ATOM 878 C CA . GLN A 1 111 ? -10.846 7.023 9.123 1.00 86.75 111 GLN A CA 1
ATOM 879 C C . GLN A 1 111 ? -9.933 7.723 8.100 1.00 86.75 111 GLN A C 1
ATOM 881 O O . GLN A 1 111 ? -9.961 7.405 6.913 1.00 86.75 111 GLN A O 1
ATOM 886 N N . LYS A 1 112 ? -9.053 8.630 8.548 1.00 86.38 112 LYS A N 1
ATOM 887 C CA . LYS A 1 112 ? -8.076 9.291 7.667 1.00 86.38 112 LYS A CA 1
ATOM 888 C C . LYS A 1 112 ? -7.071 8.303 7.058 1.00 86.38 112 LYS A C 1
ATOM 890 O O . LYS A 1 112 ? -6.819 8.362 5.853 1.00 8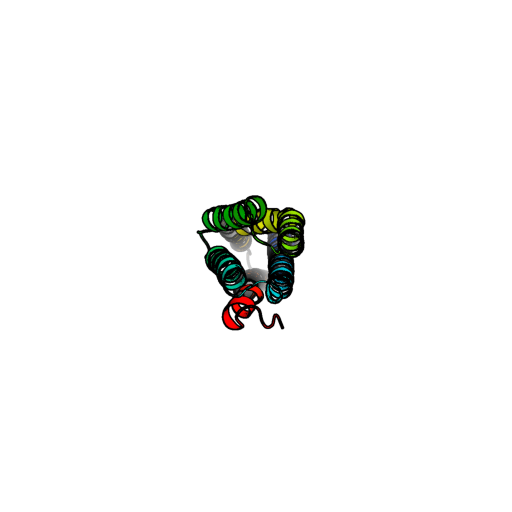6.38 112 LYS A O 1
ATOM 895 N N . ASN A 1 113 ? -6.493 7.418 7.875 1.00 85.75 113 ASN A N 1
ATOM 896 C CA . ASN A 1 113 ? -5.529 6.408 7.415 1.00 85.75 113 ASN A CA 1
ATOM 897 C C . ASN A 1 113 ? -6.194 5.441 6.442 1.00 85.75 113 ASN A C 1
ATOM 899 O O . ASN A 1 113 ? -5.623 5.090 5.411 1.00 85.75 113 ASN A O 1
ATOM 903 N N . ARG A 1 114 ? -7.441 5.093 6.739 1.00 84.81 114 ARG A N 1
ATOM 904 C CA . ARG A 1 114 ? -8.269 4.235 5.916 1.00 84.81 114 ARG A CA 1
ATOM 905 C C . ARG A 1 114 ? -8.587 4.841 4.553 1.00 84.81 114 ARG A C 1
ATOM 907 O O . ARG A 1 114 ? -8.367 4.185 3.542 1.00 84.81 114 ARG A O 1
ATOM 914 N N . THR A 1 115 ? -9.019 6.099 4.479 1.00 85.12 115 THR A N 1
ATOM 915 C CA . THR A 1 115 ? -9.233 6.771 3.184 1.00 85.12 115 THR A CA 1
ATOM 916 C C . THR A 1 115 ? -7.952 6.771 2.352 1.00 85.12 115 THR A C 1
ATOM 918 O O . THR A 1 115 ? -7.977 6.456 1.162 1.00 85.12 115 THR A O 1
ATOM 921 N N . GLN A 1 116 ? -6.804 7.044 2.980 1.00 83.75 116 GLN A N 1
ATOM 922 C CA . GLN A 1 116 ? -5.508 6.963 2.303 1.00 83.75 116 GLN A CA 1
ATOM 923 C C . GLN A 1 116 ? -5.188 5.537 1.833 1.00 83.75 116 GLN A C 1
ATOM 925 O O . GLN A 1 116 ? -4.737 5.358 0.702 1.00 83.75 116 GLN A O 1
ATOM 930 N N . PHE A 1 117 ? -5.458 4.523 2.657 1.00 83.75 117 PHE A N 1
ATOM 931 C CA . PHE A 1 117 ? -5.294 3.113 2.306 1.00 83.75 117 PHE A CA 1
ATOM 932 C C . PHE A 1 117 ? -6.126 2.753 1.068 1.00 83.75 117 PHE A C 1
ATOM 934 O O . PHE A 1 117 ? -5.589 2.247 0.081 1.00 83.75 117 PHE A O 1
ATOM 941 N N . MET A 1 118 ? -7.409 3.111 1.073 1.00 79.75 118 MET A N 1
ATOM 942 C CA . MET A 1 118 ? -8.353 2.848 -0.015 1.00 79.75 118 MET A CA 1
ATOM 943 C C . MET A 1 118 ? -7.918 3.520 -1.322 1.00 79.75 118 MET A C 1
ATOM 945 O O . MET A 1 118 ? -7.873 2.873 -2.372 1.00 79.75 118 MET A O 1
ATOM 949 N N . MET A 1 119 ? -7.521 4.796 -1.263 1.00 79.56 119 MET A N 1
ATOM 950 C CA . MET A 1 119 ? -7.017 5.532 -2.427 1.00 79.56 119 MET A CA 1
ATOM 951 C C . MET A 1 119 ? -5.773 4.869 -3.032 1.00 79.56 119 MET A C 1
ATOM 953 O O . MET A 1 119 ? -5.673 4.725 -4.252 1.00 79.56 119 MET A O 1
ATOM 957 N N . GLN A 1 120 ? -4.829 4.436 -2.193 1.00 78.19 120 GLN A N 1
ATOM 958 C CA . GLN A 1 120 ? -3.572 3.849 -2.660 1.00 78.19 120 GLN A CA 1
ATOM 959 C C . GLN A 1 120 ? -3.751 2.436 -3.231 1.00 78.19 120 GLN A C 1
ATOM 961 O O . GLN A 1 120 ? -3.099 2.094 -4.225 1.00 78.19 120 GLN A O 1
ATOM 966 N N . VAL A 1 121 ? -4.650 1.629 -2.655 1.00 76.19 121 VAL A N 1
ATOM 967 C CA . VAL A 1 121 ? -4.951 0.261 -3.118 1.00 76.19 121 VAL A CA 1
ATOM 968 C C . VAL A 1 121 ? -5.795 0.257 -4.398 1.00 76.19 121 VAL A C 1
ATOM 970 O O . VAL A 1 121 ? -5.560 -0.574 -5.276 1.00 76.19 121 VAL A O 1
ATOM 973 N N . SER A 1 122 ? -6.745 1.188 -4.542 1.00 70.81 122 SER A N 1
ATOM 974 C CA . SER A 1 122 ? -7.674 1.242 -5.685 1.00 70.81 122 SER A CA 1
ATOM 975 C C . SER A 1 122 ? -7.003 1.636 -7.011 1.00 70.81 122 SER A C 1
ATOM 977 O O . SER A 1 122 ? -7.442 1.246 -8.095 1.00 70.81 122 SER A O 1
ATOM 979 N N . ASN A 1 123 ? -5.896 2.378 -6.957 1.00 70.12 123 ASN A N 1
ATOM 980 C CA . ASN A 1 123 ? -5.329 3.025 -8.136 1.00 70.12 123 ASN A CA 1
ATOM 981 C C . ASN A 1 123 ? -4.593 2.024 -9.079 1.00 70.12 123 ASN A C 1
ATOM 983 O O . ASN A 1 123 ? -3.398 1.745 -8.935 1.00 70.12 123 ASN A O 1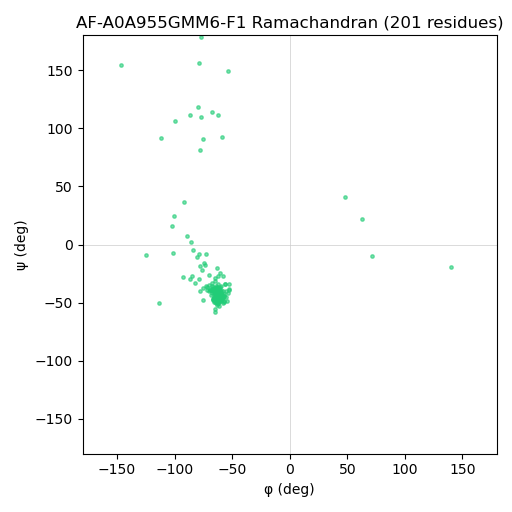
ATOM 987 N N . LYS A 1 124 ? -5.297 1.434 -10.057 1.00 60.31 124 LYS A N 1
ATOM 988 C CA . LYS A 1 124 ? -4.749 0.481 -11.051 1.00 60.31 124 LYS A CA 1
ATOM 989 C C . LYS A 1 124 ? -3.970 1.203 -12.168 1.00 60.31 124 LYS A C 1
ATOM 991 O O . LYS A 1 124 ? -4.497 1.398 -13.253 1.00 60.31 124 LYS A O 1
ATOM 996 N N . VAL A 1 125 ? -2.708 1.574 -11.941 1.00 52.16 125 VAL A N 1
ATOM 997 C CA . VAL A 1 125 ? -1.919 2.353 -12.938 1.00 52.16 125 VAL A CA 1
ATOM 998 C C . VAL A 1 125 ? -0.924 1.498 -13.750 1.00 52.16 125 VAL A C 1
ATOM 1000 O O . VAL A 1 125 ? -0.365 1.936 -14.748 1.00 52.16 125 VAL A O 1
ATOM 1003 N N . TYR A 1 126 ? -0.747 0.223 -13.406 1.00 55.44 126 TYR A N 1
ATOM 1004 C CA . TYR A 1 126 ? 0.433 -0.545 -13.827 1.00 55.44 126 TYR A CA 1
ATOM 1005 C C . TYR A 1 126 ? 0.508 -0.987 -15.298 1.00 55.44 126 TYR A C 1
ATOM 1007 O O . TYR A 1 126 ? 1.594 -1.338 -15.754 1.00 55.44 126 TYR A O 1
ATOM 1015 N N . SER A 1 127 ? -0.591 -0.998 -16.059 1.00 58.44 127 SER A N 1
ATOM 1016 C CA . SER A 1 127 ? -0.546 -1.562 -17.420 1.00 58.44 127 SER A CA 1
ATOM 1017 C C . SER A 1 127 ? 0.070 -0.614 -18.453 1.00 58.44 127 SER A C 1
ATOM 1019 O O . SER A 1 127 ? 0.669 -1.073 -19.424 1.00 58.44 127 SER A O 1
ATOM 1021 N N . ASN A 1 128 ? -0.058 0.701 -18.263 1.00 65.81 128 ASN A N 1
ATOM 1022 C CA . ASN A 1 128 ? 0.286 1.663 -19.315 1.00 65.81 128 ASN A CA 1
ATOM 1023 C C . ASN A 1 128 ? 1.772 2.043 -19.310 1.00 65.81 128 ASN A C 1
ATOM 1025 O O . ASN A 1 128 ? 2.346 2.301 -20.364 1.00 65.81 128 ASN A O 1
ATOM 1029 N N . GLU A 1 129 ? 2.423 2.009 -18.146 1.00 73.81 129 GLU A N 1
ATOM 1030 C CA . GLU A 1 129 ? 3.833 2.393 -17.998 1.00 73.81 129 GLU A CA 1
ATOM 1031 C C . GLU A 1 129 ? 4.771 1.469 -18.787 1.00 73.81 129 GLU A C 1
ATOM 1033 O O . GLU A 1 129 ? 5.679 1.939 -19.467 1.00 73.81 129 GLU A O 1
ATOM 1038 N N . TRP A 1 130 ? 4.517 0.157 -18.779 1.00 76.94 130 TRP A N 1
ATOM 1039 C CA . TRP A 1 130 ? 5.323 -0.807 -19.535 1.00 76.94 130 TRP A CA 1
ATOM 1040 C C . TRP A 1 130 ? 5.183 -0.662 -21.047 1.00 76.94 130 TRP A C 1
ATOM 1042 O O . TRP A 1 130 ? 6.172 -0.819 -21.762 1.00 76.94 130 TRP A O 1
ATOM 1052 N N . MET A 1 131 ? 3.986 -0.320 -21.534 1.00 77.06 131 MET A N 1
ATOM 1053 C CA . MET A 1 131 ? 3.783 -0.020 -22.952 1.00 77.06 131 MET A CA 1
ATOM 1054 C C . MET A 1 131 ? 4.593 1.207 -23.374 1.00 77.06 131 MET A C 1
ATOM 1056 O O . MET A 1 131 ? 5.256 1.168 -24.407 1.00 77.06 131 MET A O 1
ATOM 1060 N N . ILE A 1 132 ? 4.608 2.260 -22.550 1.00 76.69 132 ILE A N 1
ATOM 1061 C CA . ILE A 1 132 ? 5.403 3.469 -22.806 1.00 76.69 132 ILE A CA 1
ATOM 1062 C C . ILE A 1 132 ? 6.901 3.134 -22.805 1.00 76.69 132 ILE A C 1
ATOM 1064 O O . ILE A 1 132 ? 7.609 3.506 -23.737 1.00 76.69 132 ILE A O 1
ATOM 1068 N N . ILE A 1 133 ? 7.385 2.379 -21.812 1.00 78.62 133 ILE A N 1
ATOM 1069 C CA . ILE A 1 133 ? 8.797 1.968 -21.724 1.00 78.62 133 ILE A CA 1
ATOM 1070 C C . ILE A 1 133 ? 9.218 1.157 -22.957 1.00 78.62 133 ILE A C 1
ATOM 1072 O O . ILE A 1 133 ? 10.257 1.446 -23.552 1.00 78.62 133 ILE A O 1
ATOM 1076 N N . LEU A 1 134 ? 8.418 0.168 -23.367 1.00 82.12 134 LEU A N 1
ATOM 1077 C CA . LEU A 1 134 ? 8.712 -0.667 -24.536 1.00 82.12 134 LEU A CA 1
ATOM 1078 C C . LEU A 1 134 ? 8.650 0.124 -25.846 1.00 82.12 134 LEU A C 1
ATOM 1080 O O . LEU A 1 134 ? 9.495 -0.079 -26.721 1.00 82.12 134 LEU A O 1
ATOM 1084 N N . MET A 1 135 ? 7.694 1.044 -25.978 1.00 82.75 135 MET A N 1
ATOM 1085 C CA . MET A 1 135 ? 7.583 1.928 -27.137 1.00 82.75 135 MET A CA 1
ATOM 1086 C C . MET A 1 135 ? 8.815 2.832 -27.257 1.00 82.75 135 MET A C 1
ATOM 1088 O O . MET A 1 135 ? 9.452 2.863 -28.309 1.00 82.75 135 MET A O 1
ATOM 1092 N N . LEU A 1 136 ? 9.204 3.504 -26.168 1.00 78.44 136 LEU A N 1
ATOM 1093 C CA . LEU A 1 136 ? 10.390 4.363 -26.135 1.00 78.44 136 LEU A CA 1
ATOM 1094 C C . LEU A 1 136 ? 11.665 3.566 -26.424 1.00 78.44 136 LEU A C 1
ATOM 1096 O O . LEU A 1 136 ? 12.489 3.995 -27.232 1.00 78.44 136 LEU A O 1
ATOM 1100 N N . PHE A 1 137 ? 11.813 2.380 -25.831 1.00 81.88 137 PHE A N 1
ATOM 1101 C CA . PHE A 1 137 ? 12.938 1.492 -26.113 1.00 81.88 137 PHE A CA 1
ATOM 1102 C C . PHE A 1 137 ? 13.011 1.113 -27.599 1.00 81.88 137 PHE A C 1
ATOM 1104 O O . PHE A 1 137 ? 14.074 1.228 -28.208 1.00 81.88 137 PHE A O 1
ATOM 1111 N N . SER A 1 138 ? 11.880 0.737 -28.202 1.00 83.75 138 SER A N 1
ATOM 1112 C CA . SER A 1 138 ? 11.804 0.337 -29.613 1.00 83.75 138 SER A CA 1
ATOM 1113 C C . SER A 1 138 ? 12.185 1.479 -30.556 1.00 83.75 138 SER A C 1
ATOM 1115 O O . SER A 1 138 ? 12.979 1.275 -31.472 1.00 83.75 138 SER A O 1
ATOM 1117 N N . ILE A 1 139 ? 11.691 2.695 -30.294 1.00 81.62 139 ILE A N 1
ATOM 1118 C CA . ILE A 1 139 ? 12.063 3.901 -31.050 1.00 81.62 139 ILE A CA 1
ATOM 1119 C C . ILE A 1 139 ? 13.576 4.148 -30.950 1.00 81.62 139 ILE A C 1
ATOM 1121 O O . ILE A 1 139 ? 14.240 4.410 -31.951 1.00 81.62 139 ILE A O 1
ATOM 1125 N N . THR A 1 140 ? 14.141 4.008 -29.751 1.00 77.25 140 THR A N 1
ATOM 1126 C CA . THR A 1 140 ? 15.566 4.263 -29.490 1.00 77.25 140 THR A CA 1
ATOM 1127 C C . THR A 1 140 ? 16.471 3.266 -30.197 1.00 77.25 140 THR A C 1
ATOM 1129 O O . THR A 1 140 ? 17.429 3.657 -30.863 1.00 77.25 140 THR A O 1
ATOM 1132 N N . VAL A 1 141 ? 16.154 1.974 -30.088 1.00 81.31 141 VAL A N 1
ATOM 1133 C CA . VAL A 1 141 ? 16.869 0.917 -30.808 1.00 81.31 141 VAL A CA 1
ATOM 1134 C C . VAL A 1 141 ? 16.715 1.118 -32.315 1.00 81.31 141 VAL A C 1
ATOM 1136 O O . VAL A 1 141 ? 17.705 1.022 -33.034 1.00 81.31 141 VAL A O 1
ATOM 1139 N N . GLY A 1 142 ? 15.522 1.489 -32.790 1.00 83.06 142 GLY A N 1
ATOM 1140 C CA . GLY A 1 142 ? 15.271 1.831 -34.191 1.00 83.06 142 GLY A CA 1
ATOM 1141 C C . GLY A 1 142 ? 16.203 2.928 -34.713 1.00 83.06 142 GLY A C 1
ATOM 1142 O O . GLY A 1 142 ? 16.858 2.733 -35.737 1.00 83.06 142 GLY A O 1
ATOM 1143 N N . PHE A 1 143 ? 16.355 4.034 -33.976 1.00 80.25 143 PHE A N 1
ATOM 1144 C CA . PHE A 1 143 ? 17.294 5.103 -34.336 1.00 80.25 143 PHE A CA 1
ATOM 1145 C C . PHE A 1 143 ? 18.749 4.628 -34.375 1.00 80.25 143 PHE A C 1
ATOM 1147 O O . PHE A 1 143 ? 19.478 4.968 -35.304 1.00 80.25 143 PHE A O 1
ATOM 1154 N N . VAL A 1 144 ? 19.179 3.824 -33.397 1.00 79.50 144 VAL A N 1
ATOM 1155 C CA . VAL A 1 144 ? 20.544 3.268 -33.365 1.00 79.50 144 VAL A CA 1
ATOM 1156 C C . VAL A 1 144 ? 20.783 2.347 -34.566 1.00 79.50 144 VAL A C 1
ATOM 1158 O O . VAL A 1 144 ? 21.856 2.372 -35.173 1.00 79.50 144 VAL A O 1
ATOM 1161 N N . LEU A 1 145 ? 19.787 1.540 -34.936 1.00 81.31 145 LEU A N 1
ATOM 1162 C CA . LEU A 1 145 ? 19.861 0.631 -36.076 1.00 81.31 145 LEU A CA 1
ATOM 1163 C C . LEU A 1 145 ? 19.890 1.379 -37.413 1.00 81.31 145 LEU A C 1
ATOM 1165 O O . LEU A 1 145 ? 20.675 0.989 -38.277 1.00 81.31 145 LEU A O 1
ATOM 1169 N N . MET A 1 146 ? 19.137 2.472 -37.553 1.00 80.75 146 MET A N 1
ATOM 1170 C CA . MET A 1 146 ? 19.106 3.307 -38.763 1.00 80.75 146 MET A CA 1
ATOM 1171 C C . MET A 1 146 ? 20.359 4.164 -38.986 1.00 80.75 146 MET A C 1
ATOM 1173 O O . MET A 1 146 ? 20.501 4.750 -40.057 1.00 80.75 146 MET A O 1
ATOM 1177 N N . LEU A 1 147 ? 21.288 4.232 -38.027 1.00 80.19 147 LEU A N 1
ATOM 1178 C CA . LEU A 1 147 ? 22.589 4.854 -38.271 1.00 80.19 147 LEU A CA 1
ATOM 1179 C C . LEU A 1 147 ? 23.336 4.085 -39.360 1.00 80.19 147 LEU A C 1
ATOM 1181 O O . LEU A 1 147 ? 23.770 2.945 -39.145 1.00 80.19 147 LEU A O 1
ATOM 1185 N N . ASP A 1 148 ? 23.492 4.744 -40.505 1.00 72.12 148 ASP A N 1
ATOM 1186 C CA . ASP A 1 148 ? 24.285 4.258 -41.621 1.00 72.12 148 ASP A CA 1
ATOM 1187 C C . ASP A 1 148 ? 25.769 4.477 -41.306 1.00 72.12 148 ASP A C 1
ATOM 1189 O O . ASP A 1 148 ? 26.258 5.605 -41.198 1.00 72.12 148 ASP A O 1
ATOM 1193 N N . ILE A 1 149 ? 26.481 3.377 -41.072 1.00 74.12 149 ILE A N 1
ATOM 1194 C CA . ILE A 1 149 ? 27.888 3.386 -40.678 1.00 74.12 149 ILE A CA 1
ATOM 1195 C C . ILE A 1 149 ? 28.685 2.816 -41.840 1.00 74.12 149 ILE A C 1
ATOM 1197 O O . ILE A 1 149 ? 28.884 1.608 -41.950 1.00 74.12 149 ILE A O 1
ATOM 1201 N N . LYS A 1 150 ? 29.143 3.697 -42.729 1.00 69.94 150 LYS A N 1
ATOM 1202 C CA . LYS A 1 150 ? 29.975 3.294 -43.863 1.00 69.94 150 LYS A CA 1
ATOM 1203 C C . LYS A 1 150 ? 31.426 3.098 -43.421 1.00 69.94 150 LYS A C 1
ATOM 1205 O O . LYS A 1 150 ? 32.077 4.031 -42.960 1.00 69.94 150 LYS A O 1
ATOM 1210 N N . GLY A 1 151 ? 31.926 1.872 -43.570 1.00 70.31 151 GLY A N 1
ATOM 1211 C CA . GLY A 1 151 ? 33.357 1.542 -43.655 1.00 70.31 151 GLY A CA 1
ATOM 1212 C C . GLY A 1 151 ? 34.215 1.653 -42.386 1.00 70.31 151 GLY A C 1
ATOM 1213 O O . GLY A 1 151 ? 35.343 1.174 -42.400 1.00 70.31 151 GLY A O 1
ATOM 1214 N N . SER A 1 152 ? 33.726 2.232 -41.285 1.00 83.44 152 SER A N 1
ATOM 1215 C CA . SER A 1 152 ? 34.509 2.364 -40.045 1.00 83.44 152 SER A CA 1
ATOM 1216 C C . SER A 1 152 ? 34.150 1.287 -39.017 1.00 83.44 152 SER A C 1
ATOM 1218 O O . SER A 1 152 ? 33.116 1.364 -38.351 1.00 83.44 152 SER A O 1
ATOM 1220 N N . ILE A 1 153 ? 35.040 0.302 -38.845 1.00 82.81 153 ILE A N 1
ATOM 1221 C CA . ILE A 1 153 ? 34.936 -0.772 -37.835 1.00 82.81 153 ILE A CA 1
ATOM 1222 C C . ILE A 1 153 ? 34.728 -0.205 -36.422 1.00 82.81 153 ILE A C 1
ATOM 1224 O O . ILE A 1 153 ? 33.935 -0.738 -35.647 1.00 82.81 153 ILE A O 1
ATOM 1228 N N . LEU A 1 154 ? 35.385 0.913 -36.099 1.00 80.75 154 LEU A N 1
ATOM 1229 C CA . LEU A 1 154 ? 35.257 1.574 -34.800 1.00 80.75 154 LEU A CA 1
ATOM 1230 C C . LEU A 1 154 ? 33.825 2.067 -34.544 1.00 80.75 154 LEU A C 1
ATOM 1232 O O . LEU A 1 154 ? 33.290 1.883 -33.453 1.00 80.75 154 LEU A O 1
ATOM 1236 N N . LEU A 1 155 ? 33.166 2.637 -35.555 1.00 78.62 155 LEU A N 1
ATOM 1237 C CA . LEU A 1 155 ? 31.776 3.077 -35.431 1.00 78.62 155 LEU A CA 1
ATOM 1238 C C . LEU A 1 155 ? 30.806 1.888 -35.341 1.00 78.62 155 LEU A C 1
ATOM 1240 O O . LEU A 1 155 ? 29.837 1.954 -34.583 1.00 78.62 155 LEU A O 1
ATOM 1244 N N . VAL A 1 156 ? 31.084 0.780 -36.040 1.00 82.19 156 VAL A N 1
ATOM 1245 C CA . VAL A 1 156 ? 30.311 -0.470 -35.910 1.00 82.19 156 VAL A CA 1
ATOM 1246 C C . VAL A 1 156 ? 30.396 -1.012 -34.481 1.00 82.19 156 VAL A C 1
ATOM 1248 O O . VAL A 1 156 ? 29.376 -1.379 -33.896 1.00 82.19 156 VAL A O 1
ATOM 1251 N N . PHE A 1 157 ? 31.588 -0.993 -33.882 1.00 82.38 157 PHE A N 1
ATOM 1252 C CA . PHE A 1 157 ? 31.788 -1.408 -32.495 1.00 82.38 157 PHE A CA 1
ATOM 1253 C C . PHE A 1 157 ? 31.045 -0.499 -31.503 1.00 82.38 157 PHE A C 1
ATOM 1255 O O . PHE A 1 157 ? 30.369 -0.988 -30.598 1.00 82.38 157 PHE A O 1
ATOM 1262 N N . ILE A 1 158 ? 31.083 0.822 -31.708 1.00 80.88 158 ILE A N 1
ATOM 1263 C CA . ILE A 1 158 ? 30.325 1.782 -30.889 1.00 80.88 158 ILE A CA 1
ATOM 1264 C C . ILE A 1 158 ? 28.813 1.529 -30.999 1.00 80.88 158 ILE A C 1
ATOM 1266 O O . ILE A 1 158 ? 28.116 1.542 -29.985 1.00 80.88 158 ILE A O 1
ATOM 1270 N N . LYS A 1 159 ? 28.293 1.245 -32.201 1.00 81.06 159 LYS A N 1
ATOM 1271 C CA . LYS A 1 159 ? 26.879 0.885 -32.406 1.00 81.06 159 LYS A CA 1
ATOM 1272 C C . LYS A 1 159 ? 26.503 -0.393 -31.655 1.00 81.06 159 LYS A C 1
ATOM 1274 O O . LYS A 1 159 ? 25.478 -0.413 -30.976 1.00 81.06 159 LYS A O 1
ATOM 1279 N N . ALA A 1 160 ? 27.341 -1.428 -31.717 1.00 83.38 160 ALA A N 1
ATOM 1280 C CA . ALA A 1 160 ? 27.126 -2.668 -30.972 1.00 83.38 160 ALA A CA 1
ATOM 1281 C C . ALA A 1 160 ? 27.125 -2.437 -29.447 1.00 83.38 160 ALA A C 1
ATOM 1283 O O . ALA A 1 160 ? 26.246 -2.945 -28.744 1.00 83.38 160 ALA A O 1
ATOM 1284 N N . LEU A 1 161 ? 28.048 -1.613 -28.937 1.00 80.25 161 LEU A N 1
ATOM 1285 C CA . LEU A 1 161 ? 28.090 -1.216 -27.525 1.00 80.25 161 LEU A CA 1
ATOM 1286 C C . LEU A 1 161 ? 26.832 -0.451 -27.098 1.00 80.25 161 LEU A C 1
ATOM 1288 O O . LEU A 1 161 ? 26.294 -0.720 -26.026 1.00 80.25 161 LEU A O 1
ATOM 1292 N N . LEU A 1 162 ? 26.326 0.458 -27.935 1.00 77.81 162 LEU A N 1
ATOM 1293 C CA . LEU A 1 162 ? 25.105 1.219 -27.654 1.00 77.81 162 LEU A CA 1
ATOM 1294 C C . LEU A 1 162 ? 23.868 0.316 -27.589 1.00 77.81 162 LEU A C 1
ATOM 1296 O O . LEU A 1 162 ? 23.100 0.417 -26.632 1.00 77.81 162 LEU A O 1
ATOM 1300 N N . CYS A 1 163 ? 23.698 -0.603 -28.545 1.00 81.31 163 CYS A N 1
ATOM 1301 C CA . CYS A 1 163 ? 22.612 -1.589 -28.513 1.00 81.31 163 CYS A CA 1
ATOM 1302 C C . CYS A 1 163 ? 22.695 -2.494 -27.275 1.00 81.31 163 CYS A C 1
ATOM 1304 O O . CYS A 1 163 ? 21.683 -2.757 -26.620 1.00 81.31 163 CYS A O 1
ATOM 1306 N N . THR A 1 164 ? 23.903 -2.943 -26.926 1.00 83.88 164 THR A N 1
ATOM 1307 C CA . THR A 1 164 ? 24.132 -3.799 -25.753 1.00 83.88 164 THR A CA 1
ATOM 1308 C C . THR A 1 164 ? 23.824 -3.047 -24.458 1.00 83.88 164 THR A C 1
ATOM 1310 O O . THR A 1 164 ? 23.110 -3.569 -23.605 1.00 83.88 164 THR A O 1
ATOM 1313 N N . GLY A 1 165 ? 24.286 -1.799 -24.328 1.00 77.88 165 GLY A N 1
ATOM 1314 C CA . GLY A 1 165 ? 24.016 -0.951 -23.166 1.00 77.88 165 GLY A CA 1
ATOM 1315 C C . GLY A 1 165 ? 22.527 -0.652 -22.988 1.00 77.88 165 GLY A C 1
ATOM 1316 O O . GLY A 1 165 ? 22.005 -0.776 -21.884 1.00 77.88 165 GLY A O 1
ATOM 1317 N N . LEU A 1 166 ? 21.820 -0.349 -24.081 1.00 77.12 166 LEU A N 1
ATOM 1318 C CA . LEU A 1 166 ? 20.365 -0.174 -24.085 1.00 77.12 166 LEU A CA 1
ATOM 1319 C C . LEU A 1 166 ? 19.632 -1.432 -23.616 1.00 77.12 166 LEU A C 1
ATOM 1321 O O . LEU A 1 166 ? 18.756 -1.364 -22.754 1.00 77.12 166 LEU A O 1
ATOM 1325 N N . THR A 1 167 ? 20.008 -2.589 -24.157 1.00 82.44 167 THR A N 1
ATOM 1326 C CA . THR A 1 167 ? 19.395 -3.873 -23.793 1.00 82.44 167 THR A CA 1
ATOM 1327 C C . THR A 1 167 ? 19.662 -4.211 -22.327 1.00 82.44 167 THR A C 1
ATOM 1329 O O . THR A 1 167 ? 18.750 -4.609 -21.604 1.00 82.44 167 THR A O 1
ATOM 1332 N N . MET A 1 168 ? 20.890 -3.989 -21.849 1.00 79.81 168 MET A N 1
ATOM 1333 C CA . MET A 1 168 ? 21.249 -4.176 -20.443 1.00 79.81 168 MET A CA 1
ATOM 1334 C C . MET A 1 168 ? 20.426 -3.263 -19.526 1.00 79.81 168 MET A C 1
ATOM 1336 O O . MET A 1 168 ? 19.967 -3.704 -18.473 1.00 79.81 168 MET A O 1
ATOM 1340 N N . LEU A 1 169 ? 20.181 -2.019 -19.937 1.00 76.38 169 LEU A N 1
ATOM 1341 C CA . LEU A 1 169 ? 19.347 -1.075 -19.199 1.00 76.38 169 LEU A CA 1
ATOM 1342 C C . LEU A 1 169 ? 17.906 -1.596 -19.070 1.00 76.38 169 LEU A C 1
ATOM 1344 O O . LEU A 1 169 ? 17.357 -1.614 -17.968 1.00 76.38 169 LEU A O 1
ATOM 1348 N N . LEU A 1 170 ? 17.325 -2.113 -20.156 1.00 81.69 170 LEU A N 1
ATOM 1349 C CA . LEU A 1 170 ? 16.001 -2.739 -20.126 1.00 81.69 170 LEU A CA 1
ATOM 1350 C C . LEU A 1 170 ? 15.959 -3.947 -19.174 1.00 81.69 170 LEU A C 1
ATOM 1352 O O . LEU A 1 170 ? 15.039 -4.064 -18.365 1.00 81.69 170 LEU A O 1
ATOM 1356 N N . VAL A 1 171 ? 16.987 -4.801 -19.192 1.00 81.00 171 VAL A N 1
ATOM 1357 C CA . VAL A 1 171 ? 17.111 -5.933 -18.255 1.00 81.00 171 VAL A CA 1
ATOM 1358 C C . VAL A 1 171 ? 17.177 -5.458 -16.798 1.00 81.00 171 VAL A C 1
ATOM 1360 O O . VAL A 1 171 ? 16.520 -6.040 -15.930 1.00 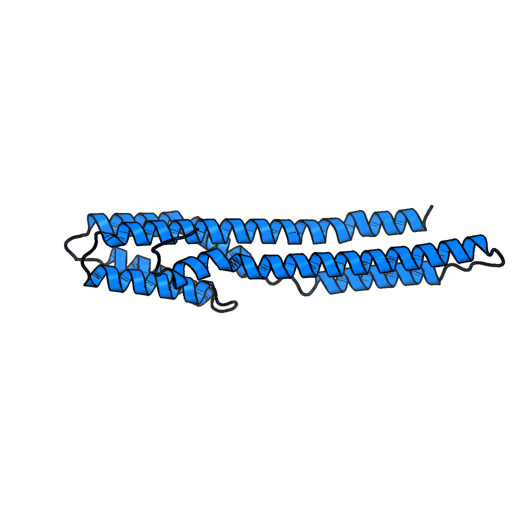81.00 171 VAL A O 1
ATOM 1363 N N . ILE A 1 172 ? 17.923 -4.387 -16.510 1.00 78.69 172 ILE A N 1
ATOM 1364 C CA . ILE A 1 172 ? 17.998 -3.797 -15.165 1.00 78.69 172 ILE A CA 1
ATOM 1365 C C . ILE A 1 172 ? 16.623 -3.279 -14.723 1.00 78.69 172 ILE A C 1
ATOM 1367 O O . ILE A 1 172 ? 16.221 -3.548 -13.592 1.00 78.69 172 ILE A O 1
ATOM 1371 N N . ILE A 1 173 ? 15.875 -2.604 -15.601 1.00 77.50 173 ILE A N 1
ATOM 1372 C CA . ILE A 1 173 ? 14.514 -2.122 -15.307 1.00 77.50 173 ILE A CA 1
ATOM 1373 C C . ILE A 1 173 ? 13.577 -3.288 -14.994 1.00 77.50 173 ILE A C 1
ATOM 1375 O O . ILE A 1 173 ? 12.864 -3.249 -13.992 1.00 77.50 173 ILE A O 1
ATOM 1379 N N . VAL A 1 174 ? 13.602 -4.350 -15.804 1.00 80.31 174 VAL A N 1
ATOM 1380 C CA . VAL A 1 174 ? 12.807 -5.566 -15.565 1.00 80.31 174 VAL A CA 1
ATOM 1381 C C . VAL A 1 174 ? 13.151 -6.180 -14.212 1.00 80.31 174 VAL A C 1
ATOM 1383 O O . VAL A 1 174 ? 12.256 -6.508 -13.426 1.00 80.31 174 VAL A O 1
ATOM 1386 N N . LYS A 1 175 ? 14.441 -6.276 -13.881 1.00 80.06 175 LYS A N 1
ATOM 1387 C CA . LYS A 1 175 ? 14.893 -6.788 -12.584 1.00 80.06 175 LYS A CA 1
ATOM 1388 C C . LYS A 1 175 ? 14.432 -5.901 -11.424 1.00 80.06 175 LYS A C 1
ATOM 1390 O O . LYS A 1 175 ? 13.938 -6.429 -10.427 1.00 80.06 175 LYS A O 1
ATOM 1395 N N . LEU A 1 176 ? 14.550 -4.579 -11.551 1.00 75.31 176 LEU A N 1
ATOM 1396 C CA . LEU A 1 176 ? 14.070 -3.623 -10.551 1.00 75.31 176 LEU A CA 1
ATOM 1397 C C . LEU A 1 176 ? 12.561 -3.740 -10.356 1.00 75.31 176 LEU A C 1
ATOM 1399 O O . LEU A 1 176 ? 12.113 -3.887 -9.226 1.00 75.31 176 LEU A O 1
ATOM 1403 N N . SER A 1 177 ? 11.782 -3.778 -11.434 1.00 72.94 177 SER A N 1
ATOM 1404 C CA . SER A 1 177 ? 10.333 -3.954 -11.349 1.00 72.94 177 SER A CA 1
ATOM 1405 C C . SER A 1 177 ? 9.947 -5.290 -10.707 1.00 72.94 177 SER A C 1
ATOM 1407 O O . SER A 1 177 ? 9.038 -5.346 -9.881 1.00 72.94 177 SER A O 1
ATOM 1409 N N . THR A 1 178 ? 10.697 -6.360 -10.979 1.00 72.44 178 THR A N 1
ATOM 1410 C CA . THR A 1 178 ? 10.488 -7.662 -10.327 1.00 72.44 178 THR A CA 1
ATOM 1411 C C . THR A 1 178 ? 10.744 -7.587 -8.817 1.00 72.44 178 THR A C 1
ATOM 1413 O O . THR A 1 178 ? 9.981 -8.146 -8.028 1.00 72.44 178 THR A O 1
ATOM 1416 N N . LEU A 1 179 ? 11.796 -6.885 -8.382 1.00 69.56 179 LEU A N 1
ATOM 1417 C CA . LEU A 1 179 ? 12.073 -6.651 -6.958 1.00 69.56 179 LEU A CA 1
ATOM 1418 C C . LEU A 1 179 ? 10.987 -5.793 -6.303 1.00 69.56 179 LEU A C 1
ATOM 1420 O O . LEU A 1 179 ? 10.536 -6.093 -5.200 1.00 69.56 179 LEU A O 1
ATOM 1424 N N . THR A 1 180 ? 10.530 -4.767 -7.009 1.00 69.50 180 THR A N 1
ATOM 1425 C CA . THR A 1 180 ? 9.417 -3.903 -6.623 1.00 69.50 180 THR A CA 1
ATOM 1426 C C . THR A 1 180 ? 8.119 -4.712 -6.472 1.00 69.50 180 THR A C 1
ATOM 1428 O O . THR A 1 180 ? 7.419 -4.567 -5.474 1.00 69.50 180 THR A O 1
ATOM 1431 N N . HIS A 1 181 ? 7.850 -5.668 -7.366 1.00 70.06 181 HIS A N 1
ATOM 1432 C CA . HIS A 1 181 ? 6.725 -6.602 -7.257 1.00 70.06 181 HIS A CA 1
ATOM 1433 C C . HIS A 1 181 ? 6.861 -7.560 -6.061 1.00 70.06 181 HIS A C 1
ATOM 1435 O O . HIS A 1 181 ? 5.882 -7.825 -5.361 1.00 70.06 181 HIS A O 1
ATOM 1441 N N . LYS A 1 182 ? 8.073 -8.062 -5.778 1.00 70.75 182 LYS A N 1
ATOM 1442 C CA . LYS A 1 182 ? 8.332 -8.862 -4.567 1.00 70.75 182 LYS A CA 1
ATOM 1443 C C . LYS A 1 182 ? 8.051 -8.053 -3.298 1.00 70.75 182 LYS A C 1
ATOM 1445 O O . LYS A 1 182 ? 7.284 -8.518 -2.461 1.00 70.75 182 LYS A O 1
ATOM 1450 N N . LYS A 1 183 ? 8.567 -6.820 -3.204 1.00 71.50 183 LYS A N 1
ATOM 1451 C CA . LYS A 1 183 ? 8.251 -5.896 -2.100 1.00 71.50 183 LYS A CA 1
ATOM 1452 C C . LYS A 1 183 ? 6.751 -5.628 -1.991 1.00 71.50 183 LYS A C 1
ATOM 1454 O O . LYS A 1 183 ? 6.214 -5.632 -0.892 1.00 71.50 183 LYS A O 1
ATOM 1459 N N . ALA A 1 184 ? 6.055 -5.471 -3.118 1.00 70.12 184 ALA A N 1
ATOM 1460 C CA . ALA A 1 184 ? 4.608 -5.270 -3.139 1.00 70.12 184 ALA A CA 1
ATOM 1461 C C . ALA A 1 184 ? 3.816 -6.459 -2.566 1.00 70.12 184 ALA A C 1
ATOM 1463 O O . ALA A 1 184 ? 2.711 -6.274 -2.058 1.00 70.12 184 ALA A O 1
ATOM 1464 N N . LYS A 1 185 ? 4.362 -7.680 -2.624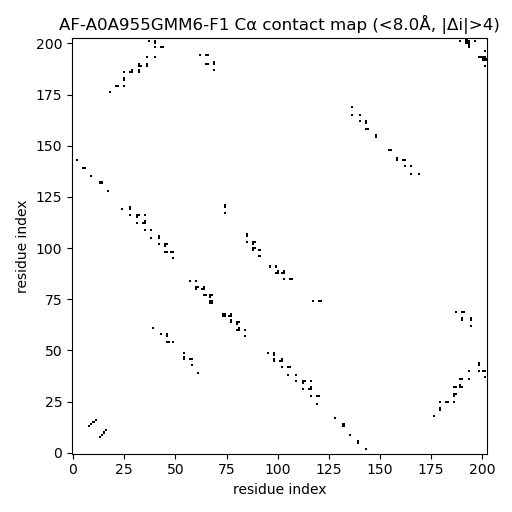 1.00 75.44 185 LYS A N 1
ATOM 1465 C CA . LYS A 1 185 ? 3.762 -8.857 -1.981 1.00 75.44 185 LYS A CA 1
ATOM 1466 C C . LYS A 1 185 ? 3.901 -8.803 -0.456 1.00 75.44 185 LYS A C 1
ATOM 1468 O O . LYS A 1 185 ? 2.976 -9.199 0.243 1.00 75.44 185 LYS A O 1
ATOM 1473 N N . GLU A 1 186 ? 5.020 -8.284 0.043 1.00 81.12 186 GLU A N 1
ATOM 1474 C CA . GLU A 1 186 ? 5.309 -8.161 1.479 1.00 81.12 186 GLU A CA 1
ATOM 1475 C C . GLU A 1 186 ? 4.532 -7.034 2.172 1.00 81.12 186 GLU A C 1
ATOM 1477 O O . GLU A 1 186 ? 4.418 -7.044 3.394 1.00 81.12 186 GLU A O 1
ATOM 1482 N N . ILE A 1 187 ? 3.946 -6.099 1.415 1.00 81.25 187 ILE A N 1
ATOM 1483 C CA . ILE A 1 187 ? 3.106 -5.009 1.949 1.00 81.25 187 ILE A CA 1
ATOM 1484 C C . ILE A 1 187 ? 1.990 -5.537 2.856 1.00 81.25 187 ILE A C 1
ATOM 1486 O O . ILE A 1 187 ? 1.643 -4.891 3.836 1.00 81.25 187 ILE A O 1
ATOM 1490 N N . TRP A 1 188 ? 1.449 -6.718 2.555 1.00 82.69 188 TRP A N 1
ATOM 1491 C CA . TRP A 1 188 ? 0.333 -7.320 3.288 1.00 82.69 188 TRP A CA 1
ATOM 1492 C C . TRP A 1 188 ? 0.757 -8.083 4.547 1.00 82.69 188 TRP A C 1
ATOM 1494 O O . TRP A 1 188 ? -0.100 -8.547 5.301 1.00 82.69 188 TRP A O 1
ATOM 1504 N N . ASN A 1 189 ? 2.062 -8.214 4.804 1.00 85.00 189 ASN A N 1
ATOM 1505 C CA . ASN A 1 189 ? 2.579 -8.940 5.962 1.00 85.00 189 ASN A CA 1
ATOM 1506 C C . ASN A 1 189 ? 2.030 -8.430 7.309 1.00 85.00 189 ASN A C 1
ATOM 1508 O O . ASN A 1 189 ? 1.706 -9.280 8.134 1.00 85.00 189 ASN A O 1
ATOM 1512 N N . PRO A 1 190 ? 1.862 -7.113 7.562 1.00 83.62 190 PRO A N 1
ATOM 1513 C CA . PRO A 1 190 ? 1.290 -6.632 8.821 1.00 83.62 190 PRO A CA 1
ATOM 1514 C C . PRO A 1 190 ? -0.130 -7.158 9.075 1.00 83.62 190 PRO A C 1
ATOM 1516 O O . PRO A 1 190 ? -0.421 -7.650 10.161 1.00 83.62 190 PRO A O 1
ATOM 1519 N N . PHE A 1 191 ? -1.000 -7.136 8.061 1.00 83.56 191 PHE A N 1
ATOM 1520 C CA . PHE A 1 191 ? -2.359 -7.686 8.158 1.00 83.56 191 PHE A CA 1
ATOM 1521 C C . PHE A 1 191 ? -2.352 -9.199 8.340 1.00 83.56 191 PHE A C 1
ATOM 1523 O O . PHE A 1 191 ? -3.073 -9.728 9.185 1.00 83.56 191 PHE A O 1
ATOM 1530 N N . ARG A 1 192 ? -1.483 -9.892 7.599 1.00 82.50 192 ARG A N 1
ATOM 1531 C CA . ARG A 1 192 ? -1.319 -11.338 7.730 1.00 82.50 192 ARG A CA 1
ATOM 1532 C C . ARG A 1 192 ? -0.889 -11.728 9.146 1.00 82.50 192 ARG A C 1
ATOM 1534 O O . ARG A 1 192 ? -1.514 -12.597 9.740 1.00 82.50 192 ARG A O 1
ATOM 1541 N N . LYS A 1 193 ? 0.103 -11.038 9.717 1.00 83.56 193 LYS A N 1
ATOM 1542 C CA . LYS A 1 193 ? 0.568 -11.262 11.095 1.00 83.56 193 LYS A CA 1
ATOM 1543 C C . LYS A 1 193 ? -0.513 -10.970 12.133 1.00 83.56 193 LYS A C 1
ATOM 1545 O O . LYS A 1 193 ? -0.651 -11.732 13.088 1.00 83.56 193 LYS A O 1
ATOM 1550 N N . LEU A 1 194 ? -1.303 -9.909 11.956 1.00 82.38 194 LEU A N 1
ATOM 1551 C CA . LEU A 1 194 ? -2.423 -9.618 12.857 1.00 82.38 194 LEU A CA 1
ATOM 1552 C C . LEU A 1 194 ? -3.466 -10.734 12.847 1.00 82.38 194 LEU A C 1
ATOM 1554 O O . LEU A 1 194 ? -3.898 -11.169 13.912 1.00 82.38 194 LEU A O 1
ATOM 1558 N N . SER A 1 195 ? -3.818 -11.232 11.662 1.00 79.94 195 SER A N 1
ATOM 1559 C CA . SER A 1 195 ? -4.753 -12.347 11.526 1.00 79.94 195 SER A CA 1
ATOM 1560 C C . SER A 1 195 ? -4.181 -13.648 12.101 1.00 79.94 195 SER A C 1
ATOM 1562 O O . SER A 1 195 ? -4.862 -14.318 12.870 1.00 79.94 195 SER A O 1
ATOM 1564 N N . GLU A 1 196 ? -2.935 -14.005 11.772 1.00 82.69 196 GLU A N 1
ATOM 1565 C CA . GLU A 1 196 ? -2.283 -15.245 12.230 1.00 82.69 196 GLU A CA 1
ATOM 1566 C C . GLU A 1 196 ? -2.090 -15.270 13.750 1.00 82.69 196 GLU A C 1
ATOM 1568 O O . GLU A 1 196 ? -2.234 -16.309 14.392 1.00 82.69 196 GLU A O 1
ATOM 1573 N N . THR A 1 197 ? -1.798 -14.116 14.347 1.00 80.69 197 THR A N 1
ATOM 1574 C CA . THR A 1 197 ? -1.604 -14.001 15.793 1.00 80.69 197 THR A CA 1
ATOM 1575 C C . THR A 1 197 ? -2.895 -13.703 16.540 1.00 80.69 197 THR A C 1
ATOM 1577 O O . THR A 1 197 ? -2.809 -13.429 17.729 1.00 80.69 197 THR A O 1
ATOM 1580 N N . ASN A 1 198 ? -4.075 -13.719 15.905 1.00 79.31 198 ASN A N 1
ATOM 1581 C CA . ASN A 1 198 ? -5.347 -13.317 16.524 1.00 79.31 198 ASN A CA 1
ATOM 1582 C C . ASN A 1 198 ? -5.252 -11.972 17.274 1.00 79.31 198 ASN A C 1
ATOM 1584 O O . ASN A 1 198 ? -5.784 -11.825 18.377 1.00 79.31 198 ASN A O 1
ATOM 1588 N N . PHE A 1 199 ? -4.551 -10.996 16.691 1.00 81.12 199 PHE A N 1
ATOM 1589 C CA . PHE A 1 199 ? -4.308 -9.670 17.267 1.00 81.12 199 PHE A CA 1
ATOM 1590 C C . PHE A 1 199 ? -3.509 -9.672 18.584 1.00 81.12 199 PHE A C 1
ATOM 1592 O O . PHE A 1 199 ? -3.577 -8.718 19.362 1.00 81.12 199 PHE A O 1
ATOM 1599 N N . TYR A 1 200 ? -2.738 -10.728 18.868 1.00 68.25 200 TYR A N 1
ATOM 1600 C CA . TYR A 1 200 ? -1.869 -10.775 20.047 1.00 68.25 200 TYR A CA 1
ATOM 1601 C C . TYR A 1 200 ? -0.499 -10.127 19.818 1.00 68.25 200 TYR A C 1
ATOM 1603 O O . TYR A 1 200 ? 0.097 -9.671 20.796 1.00 68.25 200 TYR A O 1
ATOM 1611 N N . ARG A 1 201 ? 0.011 -10.084 18.577 1.00 69.00 201 ARG A N 1
ATOM 1612 C CA . ARG A 1 201 ? 1.332 -9.521 18.242 1.00 69.00 201 ARG A CA 1
ATOM 1613 C C . ARG A 1 201 ? 1.332 -8.860 16.863 1.00 69.00 201 ARG A C 1
ATOM 1615 O O . ARG A 1 201 ? 0.548 -9.231 15.996 1.00 69.00 201 ARG A O 1
ATOM 1622 N N . MET A 1 202 ? 2.239 -7.907 16.665 1.00 56.34 202 MET A N 1
ATOM 1623 C CA . MET A 1 202 ? 2.392 -7.193 15.393 1.00 56.34 202 MET A CA 1
ATOM 1624 C C . MET A 1 202 ? 3.821 -7.249 14.809 1.00 56.34 202 MET A C 1
ATOM 1626 O O . MET A 1 202 ? 4.011 -6.874 13.652 1.00 56.34 202 MET A O 1
ATOM 1630 N N . ASP A 1 203 ? 4.796 -7.765 15.570 1.00 52.56 203 ASP A N 1
ATOM 1631 C CA . ASP A 1 203 ? 6.224 -7.782 15.205 1.00 52.56 203 ASP A CA 1
ATOM 1632 C C . ASP A 1 203 ? 6.594 -8.784 14.108 1.00 52.56 203 ASP A C 1
ATOM 1634 O O . ASP A 1 203 ? 6.199 -9.977 14.148 1.00 52.56 203 ASP A O 1
#

Nearest PDB structures (foldseek):
  6ixg-assembly2_B  TM=2.595E-01  e=2.105E+00  Homo sapiens
  7sqc-assembly1_1W  TM=2.768E-01  e=3.577E+00  Chlamydomonas reinhardtii
  8dk2-assembly1_D  TM=2.766E-01  e=9.376E+00  Pseudomonas aeruginosa PA14
  3g6b-assembly1_B  TM=2.410E-01  e=9.376E+00  Thermotoga maritima

Solvent-accessible surface area (backbone atoms only — not comparable to full-atom values): 11211 Å² total; per-residue (Å²): 110,70,67,61,48,53,52,52,46,49,43,62,70,51,50,48,50,51,55,49,51,54,51,51,50,50,53,51,47,33,51,37,42,47,51,47,38,52,52,54,41,55,45,50,58,60,38,68,81,45,58,70,68,64,27,55,50,55,53,45,47,52,49,50,28,48,56,34,59,69,40,95,82,35,57,72,57,28,49,50,46,50,51,51,52,48,49,52,43,72,69,55,82,63,92,59,45,75,60,40,48,54,44,39,53,51,55,60,68,42,45,62,52,47,53,52,40,52,57,60,70,66,62,86,65,74,73,57,57,57,53,52,52,52,50,54,49,51,54,52,53,48,54,61,66,67,57,84,75,81,91,45,67,69,58,53,51,52,49,53,49,50,55,50,53,53,52,51,48,53,52,50,51,53,52,49,52,51,52,52,51,53,53,59,63,55,45,53,46,47,51,50,40,26,62,76,44,73,51,74,48,77,131